Protein AF-A0A4Y8CI17-F1 (afdb_monomer_lite)

pLDDT: mean 93.84, std 5.21, range [68.38, 98.5]

Foldseek 3Di:
DFEEEEEEAQVLVPPPVNVVVSLVLCCVAAVHHRYYHYYHHDDPCVLVVVVVVQVVGQEYEYEYEPVCQLVVQVSLCVVAVFDWDQDPNHTHTPPWDDDVQWTWDDDPRHIYIYGHDDSVDDTDDGDDHDDAQKWKKKFFPDAPVVVCVLCVVLCVVLVWDKDWDDPDRGMIMIMIGHPDPDSHVVSVVVVCVSRPPRMDTGDDVLVVVLVVCVVVQEADEEAAAPCQCVVVVVNVVDPPSVSRYVYYHDQHDPVSVD

Structure (mmCIF, N/CA/C/O backbone):
data_AF-A0A4Y8CI17-F1
#
_entry.id   AF-A0A4Y8CI17-F1
#
loop_
_atom_site.group_PDB
_atom_site.id
_atom_site.type_symbol
_atom_site.label_atom_id
_atom_site.label_alt_id
_atom_site.label_comp_id
_atom_site.label_asym_id
_atom_site.label_entity_id
_atom_site.label_seq_id
_atom_site.pdbx_PDB_ins_code
_atom_site.Cartn_x
_atom_site.Cartn_y
_atom_site.Cartn_z
_atom_site.occupancy
_atom_site.B_iso_or_equiv
_atom_site.auth_seq_id
_atom_site.auth_comp_id
_atom_site.auth_asym_id
_atom_site.auth_atom_id
_atom_site.pdbx_PDB_model_num
ATOM 1 N N . MET A 1 1 ? 14.991 -3.055 5.723 1.00 82.62 1 MET A N 1
ATOM 2 C CA . MET A 1 1 ? 14.966 -3.130 4.254 1.00 82.62 1 MET A CA 1
ATOM 3 C C . MET A 1 1 ? 14.533 -1.776 3.720 1.00 82.62 1 MET A C 1
ATOM 5 O O . MET A 1 1 ? 13.529 -1.256 4.196 1.00 82.62 1 MET A O 1
ATOM 9 N N . LYS A 1 2 ? 15.316 -1.180 2.826 1.00 90.31 2 LYS A N 1
ATOM 10 C CA . LYS A 1 2 ? 15.061 0.116 2.197 1.00 90.31 2 LYS A CA 1
ATOM 11 C C . LYS A 1 2 ? 14.449 -0.121 0.827 1.00 90.31 2 LYS A C 1
ATOM 13 O O . LYS A 1 2 ? 15.039 -0.828 0.013 1.00 90.31 2 LYS A O 1
ATOM 18 N N . HIS A 1 3 ? 13.289 0.466 0.568 1.00 95.06 3 HIS A N 1
ATOM 19 C CA . HIS A 1 3 ? 12.655 0.369 -0.740 1.00 95.06 3 HIS A CA 1
ATOM 20 C C . HIS A 1 3 ? 12.204 1.737 -1.239 1.00 95.06 3 HIS A C 1
ATOM 22 O O . HIS A 1 3 ? 11.744 2.577 -0.470 1.00 95.06 3 HIS A O 1
ATOM 28 N N . LEU A 1 4 ? 12.351 1.957 -2.539 1.00 97.69 4 LEU A N 1
ATOM 29 C CA . LEU A 1 4 ? 12.137 3.254 -3.162 1.00 97.69 4 LEU A CA 1
ATOM 30 C C . LEU A 1 4 ? 10.930 3.213 -4.095 1.00 97.69 4 LEU A C 1
ATOM 32 O O . LEU A 1 4 ? 10.785 2.293 -4.906 1.00 97.69 4 LEU A O 1
ATOM 36 N N . LEU A 1 5 ? 10.086 4.236 -4.004 1.00 97.75 5 LEU A N 1
ATOM 37 C CA . LEU A 1 5 ? 9.123 4.597 -5.036 1.00 97.75 5 LEU A CA 1
ATOM 38 C C . LEU A 1 5 ? 9.736 5.729 -5.863 1.00 97.75 5 LEU A C 1
ATOM 40 O O . LEU A 1 5 ? 9.935 6.831 -5.357 1.00 97.75 5 LEU A O 1
ATOM 44 N N . TYR A 1 6 ? 10.045 5.467 -7.129 1.00 96.94 6 TYR A N 1
ATOM 45 C CA . TYR A 1 6 ? 10.672 6.446 -8.011 1.00 96.94 6 TYR A CA 1
ATOM 46 C C . TYR A 1 6 ? 9.735 6.812 -9.164 1.00 96.94 6 TYR A C 1
ATOM 48 O O . TYR A 1 6 ? 9.347 5.948 -9.941 1.00 96.94 6 TYR A O 1
ATOM 56 N N . LEU A 1 7 ? 9.361 8.085 -9.281 1.00 94.75 7 LEU A N 1
ATOM 57 C CA . LEU A 1 7 ? 8.576 8.615 -10.396 1.00 94.75 7 LEU A CA 1
ATOM 58 C C . LEU A 1 7 ? 9.481 9.342 -11.400 1.00 94.75 7 LEU A C 1
ATOM 60 O O . LEU A 1 7 ? 10.228 10.238 -11.004 1.00 94.75 7 LEU A O 1
ATOM 64 N N . ILE A 1 8 ? 9.369 9.007 -12.688 1.00 91.69 8 ILE A N 1
ATOM 65 C CA . ILE A 1 8 ? 10.040 9.714 -13.790 1.00 91.69 8 ILE A CA 1
ATOM 66 C C . ILE A 1 8 ? 9.012 10.192 -14.826 1.00 91.69 8 ILE A C 1
ATOM 68 O O . ILE A 1 8 ? 8.448 9.370 -15.555 1.00 91.69 8 ILE A O 1
ATOM 72 N N . GLY A 1 9 ? 8.826 11.513 -14.926 1.00 83.75 9 GLY A N 1
ATOM 73 C CA . GLY A 1 9 ? 8.022 12.180 -15.960 1.00 83.75 9 GLY A CA 1
ATOM 74 C C . GLY A 1 9 ? 7.175 13.350 -15.440 1.00 83.75 9 GLY A C 1
ATOM 75 O O . GLY A 1 9 ? 6.415 13.194 -14.484 1.00 83.75 9 GLY A O 1
ATOM 76 N N . ASP A 1 10 ? 7.256 14.503 -16.112 1.00 77.31 10 ASP A N 1
ATOM 77 C CA . ASP A 1 10 ? 6.561 15.754 -15.754 1.00 77.31 10 ASP A CA 1
ATOM 78 C C . ASP A 1 10 ? 5.044 15.574 -15.555 1.00 77.31 10 ASP A C 1
ATOM 80 O O . ASP A 1 10 ? 4.478 15.972 -14.534 1.00 77.31 10 ASP A O 1
ATOM 84 N N . GLU A 1 11 ? 4.383 14.905 -16.497 1.00 75.75 11 GLU A N 1
ATOM 85 C CA . GLU A 1 11 ? 2.930 14.679 -16.502 1.00 75.75 11 GLU A CA 1
ATOM 86 C C . GLU A 1 11 ? 2.417 13.885 -15.289 1.00 75.75 11 GLU A C 1
ATOM 88 O O . GLU A 1 11 ? 1.277 14.070 -14.853 1.00 75.75 11 GLU A O 1
ATOM 93 N N . LEU A 1 12 ? 3.273 13.047 -14.694 1.00 74.81 12 LEU A N 1
ATOM 94 C CA . LEU A 1 12 ? 2.948 12.261 -13.503 1.00 74.81 12 LEU A CA 1
ATOM 95 C C . LEU A 1 12 ? 2.901 13.125 -12.244 1.00 74.81 12 LEU A C 1
ATOM 97 O O . LEU A 1 12 ? 2.163 12.821 -11.308 1.00 74.81 12 LEU A O 1
ATOM 101 N N . THR A 1 13 ? 3.690 14.199 -12.218 1.00 73.94 13 THR A N 1
ATOM 102 C CA . THR A 1 13 ? 3.796 15.078 -11.049 1.00 73.94 13 THR A CA 1
ATOM 103 C C . THR A 1 13 ? 2.630 16.057 -10.963 1.00 73.94 13 THR A C 1
ATOM 105 O O . THR A 1 13 ? 2.194 16.376 -9.860 1.00 73.94 13 THR A O 1
ATOM 108 N N . ILE A 1 14 ? 2.084 16.463 -12.115 1.00 84.94 14 ILE A N 1
ATOM 109 C CA . ILE A 1 14 ? 0.977 17.423 -12.228 1.00 84.94 14 ILE A CA 1
ATOM 110 C C . ILE A 1 14 ? -0.373 16.765 -11.897 1.00 84.94 14 ILE A C 1
ATOM 112 O O . ILE A 1 14 ? -1.256 17.395 -11.312 1.00 84.94 14 ILE A O 1
ATOM 116 N N . ASN A 1 15 ? -0.563 15.490 -12.251 1.00 89.50 15 ASN A N 1
ATOM 117 C CA . ASN A 1 15 ? -1.818 14.784 -11.993 1.00 89.50 15 ASN A CA 1
ATOM 118 C C . ASN A 1 15 ? -1.863 14.194 -10.572 1.00 89.50 15 ASN A C 1
ATOM 120 O O . ASN A 1 15 ? -1.622 13.004 -10.359 1.00 89.50 15 ASN A O 1
ATOM 124 N N . GLU A 1 16 ? -2.247 15.020 -9.596 1.00 89.88 16 GLU A N 1
ATOM 125 C CA . GLU A 1 16 ? -2.346 14.636 -8.177 1.00 89.88 16 GLU A CA 1
ATOM 126 C C . GLU A 1 16 ? -3.206 13.387 -7.928 1.00 89.88 16 GLU A C 1
ATOM 128 O O . GLU A 1 16 ? -2.863 12.535 -7.106 1.00 89.88 16 GLU A O 1
ATOM 133 N N . LYS A 1 17 ? -4.322 13.233 -8.652 1.00 91.56 17 LYS A N 1
ATOM 134 C CA . LYS A 1 17 ? -5.212 12.071 -8.483 1.00 91.56 17 LYS A CA 1
ATOM 135 C C . LYS A 1 17 ? -4.524 10.779 -8.911 1.00 91.56 17 LYS A C 1
ATOM 137 O O . LYS A 1 17 ? -4.625 9.773 -8.210 1.00 91.56 17 LYS A O 1
ATOM 142 N N . PHE A 1 18 ? -3.819 10.812 -10.039 1.00 92.50 18 PHE A N 1
ATOM 143 C CA . PHE A 1 18 ? -3.085 9.657 -10.540 1.00 92.50 18 PHE A CA 1
ATOM 144 C C . PHE A 1 18 ? -1.866 9.338 -9.668 1.00 92.50 18 PHE A C 1
ATOM 146 O O . PHE A 1 18 ? -1.645 8.180 -9.323 1.00 92.50 18 PHE A O 1
ATOM 153 N N . LYS A 1 19 ? -1.148 10.360 -9.194 1.00 92.62 19 LYS A N 1
ATOM 154 C CA . LYS A 1 19 ? -0.058 10.202 -8.223 1.00 92.62 19 LYS A CA 1
ATOM 155 C C . LYS A 1 19 ? -0.529 9.519 -6.933 1.00 92.62 19 LYS A C 1
ATOM 157 O O . LYS A 1 19 ? 0.078 8.549 -6.488 1.00 92.62 19 LYS A O 1
ATOM 162 N N . ASN A 1 20 ? -1.672 9.938 -6.388 1.00 93.12 20 ASN A N 1
ATOM 163 C CA . ASN A 1 20 ? -2.278 9.287 -5.222 1.00 93.12 20 ASN A CA 1
ATOM 164 C C . ASN A 1 20 ? -2.717 7.841 -5.505 1.00 93.12 20 ASN A C 1
ATOM 166 O O . ASN A 1 20 ? -2.659 6.992 -4.615 1.00 93.12 20 ASN A O 1
ATOM 170 N N . TYR A 1 21 ? -3.136 7.534 -6.737 1.00 94.38 21 TYR A N 1
ATOM 171 C CA . TYR A 1 21 ? -3.423 6.158 -7.142 1.00 94.38 21 TYR A CA 1
ATOM 172 C C . TYR A 1 21 ? -2.152 5.290 -7.157 1.00 94.38 21 TYR A C 1
ATOM 174 O O . TYR A 1 21 ? -2.187 4.165 -6.652 1.00 94.38 21 TYR A O 1
ATOM 182 N N . ILE A 1 22 ? -1.022 5.821 -7.637 1.00 95.69 22 ILE A N 1
ATOM 183 C CA . ILE A 1 22 ? 0.284 5.145 -7.574 1.00 95.69 22 ILE A CA 1
ATOM 184 C C . ILE A 1 22 ? 0.679 4.872 -6.121 1.00 95.69 22 ILE A C 1
ATOM 186 O O . ILE A 1 22 ? 1.003 3.735 -5.783 1.00 95.69 22 ILE A O 1
ATOM 190 N N . TYR A 1 23 ? 0.598 5.882 -5.252 1.00 95.94 23 TYR A N 1
ATOM 191 C CA . TYR A 1 23 ? 0.965 5.748 -3.839 1.00 95.94 23 TYR A CA 1
ATOM 192 C C . TYR A 1 23 ? 0.134 4.688 -3.124 1.00 95.94 23 TYR A C 1
ATOM 194 O O . TYR A 1 23 ? 0.696 3.813 -2.469 1.00 95.94 23 TYR A O 1
ATOM 202 N N . ARG A 1 24 ? -1.190 4.698 -3.321 1.00 94.06 24 ARG A N 1
ATOM 203 C CA . ARG A 1 24 ? -2.072 3.680 -2.745 1.00 94.06 24 ARG A CA 1
ATOM 204 C C . ARG A 1 24 ? -1.721 2.276 -3.245 1.00 94.06 24 ARG A C 1
ATOM 206 O O . ARG A 1 24 ? -1.581 1.369 -2.435 1.00 94.06 24 ARG A O 1
ATOM 213 N N . THR A 1 25 ? -1.528 2.110 -4.554 1.00 95.31 25 THR A N 1
ATOM 214 C CA . THR A 1 25 ? -1.190 0.805 -5.156 1.00 95.31 25 THR A CA 1
ATOM 215 C C . THR A 1 25 ? 0.153 0.281 -4.637 1.00 95.31 25 THR A C 1
ATOM 217 O O . THR A 1 25 ? 0.300 -0.905 -4.342 1.00 95.31 25 THR A O 1
ATOM 220 N N . TYR A 1 26 ? 1.134 1.171 -4.474 1.00 96.44 26 TYR A N 1
ATOM 221 C CA . TYR A 1 26 ? 2.432 0.836 -3.900 1.00 96.44 26 TYR A CA 1
ATOM 222 C C . TYR A 1 26 ? 2.314 0.428 -2.425 1.00 96.44 26 TYR A C 1
ATOM 224 O O . TYR A 1 26 ? 2.831 -0.622 -2.041 1.00 96.44 26 TYR A O 1
ATOM 232 N N . GLU A 1 27 ? 1.607 1.205 -1.595 1.00 94.31 27 GLU A N 1
ATOM 233 C CA . GLU A 1 27 ? 1.396 0.874 -0.178 1.00 94.31 27 GLU A CA 1
ATOM 234 C C . GLU A 1 27 ? 0.599 -0.417 0.023 1.00 94.31 27 GLU A C 1
ATOM 236 O O . GLU A 1 27 ? 0.898 -1.177 0.942 1.00 94.31 27 GLU A O 1
ATOM 241 N N . GLU A 1 28 ? -0.395 -0.707 -0.816 1.00 92.12 28 GLU A N 1
ATOM 242 C CA . GLU A 1 28 ? -1.154 -1.960 -0.739 1.00 92.12 28 GLU A CA 1
ATOM 243 C C . GLU A 1 28 ? -0.228 -3.176 -0.889 1.00 92.12 28 GLU A C 1
ATOM 245 O O . GLU A 1 28 ? -0.332 -4.148 -0.120 1.00 92.12 28 GLU A O 1
ATOM 250 N N . LYS A 1 29 ? 0.728 -3.087 -1.824 1.00 93.50 29 LYS A N 1
ATOM 251 C CA . LYS A 1 29 ? 1.711 -4.138 -2.086 1.00 93.50 29 LYS A CA 1
ATOM 252 C C . LYS A 1 29 ? 2.811 -4.207 -1.027 1.00 93.50 29 LYS A C 1
ATOM 254 O O . LYS A 1 29 ? 3.097 -5.288 -0.514 1.00 93.50 29 LYS A O 1
ATOM 259 N N . PHE A 1 30 ? 3.426 -3.075 -0.700 1.00 93.75 30 PHE A N 1
ATOM 260 C CA . PHE A 1 30 ? 4.654 -3.013 0.100 1.00 93.75 30 PHE A CA 1
ATOM 261 C C . PHE A 1 30 ? 4.429 -2.605 1.565 1.00 93.75 30 PHE A C 1
ATOM 263 O O . PHE A 1 30 ? 5.370 -2.557 2.350 1.00 93.75 30 PHE A O 1
ATOM 270 N N . LYS A 1 31 ? 3.170 -2.378 1.961 1.00 92.88 31 LYS A N 1
ATOM 271 C CA . LYS A 1 31 ? 2.679 -2.029 3.313 1.00 92.88 31 LYS A CA 1
ATOM 272 C C . LYS A 1 31 ? 3.098 -0.659 3.842 1.00 92.88 31 LYS A C 1
ATOM 274 O O . LYS A 1 31 ? 2.446 -0.143 4.752 1.00 92.88 31 LYS A O 1
ATOM 279 N N . GLU A 1 32 ? 4.106 -0.038 3.249 1.00 92.38 32 GLU A N 1
ATOM 280 C CA . GLU A 1 32 ? 4.462 1.361 3.451 1.00 92.38 32 GLU A CA 1
ATOM 281 C C . GLU A 1 32 ? 5.101 1.953 2.195 1.00 92.38 32 GLU A C 1
ATOM 283 O O . GLU A 1 32 ? 5.455 1.228 1.266 1.00 92.38 32 GLU A O 1
ATOM 288 N N . ILE A 1 33 ? 5.276 3.271 2.189 1.00 94.25 33 ILE A N 1
ATOM 289 C CA . ILE A 1 33 ? 6.236 3.944 1.319 1.00 94.25 33 ILE A CA 1
ATOM 290 C C . ILE A 1 33 ? 7.416 4.347 2.200 1.00 94.25 33 ILE A C 1
ATOM 292 O O . ILE A 1 33 ? 7.262 5.170 3.100 1.00 94.25 33 ILE A O 1
ATOM 296 N N . ASN A 1 34 ? 8.579 3.735 1.973 1.00 92.88 34 ASN A N 1
ATOM 297 C CA . ASN A 1 34 ? 9.776 4.013 2.762 1.00 92.88 34 ASN A CA 1
ATOM 298 C C . ASN A 1 34 ? 10.465 5.302 2.298 1.00 92.88 34 ASN A C 1
ATOM 300 O O . ASN A 1 34 ? 10.799 6.138 3.134 1.00 92.88 34 ASN A O 1
ATOM 304 N N . GLU A 1 35 ? 10.615 5.489 0.987 1.00 96.19 35 GLU A N 1
ATOM 305 C CA . GLU A 1 35 ? 11.093 6.740 0.402 1.00 96.19 35 GLU A CA 1
ATOM 306 C C . GLU A 1 35 ? 10.451 6.994 -0.967 1.00 96.19 35 GLU A C 1
ATOM 308 O O . GLU A 1 35 ? 10.084 6.055 -1.682 1.00 96.19 35 GLU A O 1
ATOM 313 N N . ILE A 1 36 ? 10.319 8.274 -1.326 1.00 96.19 36 ILE A N 1
ATOM 314 C CA . ILE A 1 36 ? 9.835 8.729 -2.629 1.00 96.19 36 ILE A CA 1
ATOM 315 C C . ILE A 1 36 ? 10.915 9.579 -3.280 1.00 96.19 36 ILE A C 1
ATOM 317 O O . ILE A 1 36 ? 11.409 10.531 -2.678 1.00 96.19 36 ILE A O 1
ATOM 321 N N . ARG A 1 37 ? 11.197 9.299 -4.550 1.00 94.19 37 ARG A N 1
ATOM 322 C CA . ARG A 1 37 ? 11.972 10.185 -5.415 1.00 94.19 37 ARG A CA 1
ATOM 323 C C . ARG A 1 37 ? 11.152 10.547 -6.641 1.00 94.19 37 ARG A C 1
ATOM 325 O O . ARG A 1 37 ? 10.428 9.716 -7.181 1.00 94.19 37 ARG A O 1
ATOM 332 N N . ILE A 1 38 ? 11.263 11.794 -7.079 1.00 91.50 38 ILE A N 1
ATOM 333 C CA . ILE A 1 38 ? 10.559 12.308 -8.253 1.00 91.50 38 ILE A CA 1
ATOM 334 C C . ILE A 1 38 ? 11.580 13.003 -9.144 1.00 91.50 38 ILE A C 1
ATOM 336 O O . ILE A 1 38 ? 12.378 13.805 -8.661 1.00 91.50 38 ILE A O 1
ATOM 340 N N . GLN A 1 39 ? 11.553 12.688 -10.435 1.00 86.75 39 GLN A N 1
ATOM 341 C CA . GLN A 1 39 ? 12.353 13.359 -11.446 1.00 86.75 39 GLN A CA 1
ATOM 342 C C . GLN A 1 39 ? 11.482 13.734 -12.645 1.00 86.75 39 GLN A C 1
ATOM 344 O O . GLN A 1 39 ? 10.736 12.926 -13.193 1.00 86.75 39 GLN A O 1
ATOM 349 N N . ASN A 1 40 ? 11.613 14.986 -13.054 1.00 74.75 40 ASN A N 1
ATOM 350 C CA . ASN A 1 40 ? 10.808 15.612 -14.096 1.00 74.75 40 ASN A CA 1
ATOM 351 C C . ASN A 1 40 ? 11.140 15.080 -15.500 1.00 74.75 40 ASN A C 1
ATOM 353 O O . ASN A 1 40 ? 10.250 14.783 -16.296 1.00 74.75 40 ASN A O 1
ATOM 357 N N . LYS A 1 41 ? 12.433 14.883 -15.788 1.00 70.69 41 LYS A N 1
ATOM 358 C CA . LYS A 1 41 ? 12.935 14.400 -17.082 1.00 70.69 41 LYS A CA 1
ATOM 359 C C . LYS A 1 41 ? 14.111 13.456 -16.898 1.00 70.69 41 LYS A C 1
ATOM 361 O O . LYS A 1 41 ? 14.859 13.576 -15.934 1.00 70.69 41 LYS A O 1
ATOM 366 N N . THR A 1 42 ? 14.310 12.567 -17.863 1.00 68.38 42 THR A N 1
ATOM 367 C CA . THR A 1 42 ? 15.557 11.806 -17.984 1.00 68.38 42 THR A CA 1
ATOM 368 C C . THR A 1 42 ? 16.666 12.737 -18.476 1.00 68.38 42 THR A C 1
ATOM 370 O O . THR A 1 42 ? 16.548 13.289 -19.573 1.00 68.38 42 THR A O 1
ATOM 373 N N . ASP A 1 43 ? 17.724 12.922 -17.691 1.00 77.56 43 ASP A N 1
ATOM 374 C CA . ASP A 1 43 ? 18.947 13.611 -18.112 1.00 77.56 43 ASP A CA 1
ATOM 375 C C . ASP A 1 43 ? 20.063 12.604 -18.451 1.00 77.56 43 ASP A C 1
ATOM 377 O O . ASP A 1 43 ? 19.862 11.386 -18.419 1.00 77.56 43 ASP A O 1
ATOM 381 N N . LYS A 1 44 ? 21.240 13.118 -18.828 1.00 81.62 44 LYS A N 1
ATOM 382 C CA . LYS A 1 44 ? 22.413 12.292 -19.156 1.00 81.62 44 LYS A CA 1
ATOM 383 C C . LYS A 1 44 ? 22.971 11.538 -17.943 1.00 81.62 44 LYS A C 1
ATOM 385 O O . LYS A 1 44 ? 23.715 10.582 -18.141 1.00 81.62 44 LYS A O 1
ATOM 390 N N . ASP A 1 45 ? 22.586 11.933 -16.732 1.00 87.94 45 ASP A N 1
ATOM 391 C CA . ASP A 1 45 ? 23.114 11.403 -15.479 1.00 87.94 45 ASP A CA 1
ATOM 392 C C . ASP A 1 45 ? 22.251 10.265 -14.917 1.00 87.94 45 ASP A C 1
ATOM 394 O O . ASP A 1 45 ? 22.659 9.576 -13.980 1.00 87.94 45 ASP A O 1
ATOM 398 N N . LEU A 1 46 ? 21.083 10.002 -15.522 1.00 90.50 46 LEU A N 1
ATOM 399 C CA . LEU A 1 46 ? 20.181 8.924 -15.121 1.00 90.50 46 LEU A CA 1
ATOM 400 C C . LEU A 1 46 ? 20.861 7.546 -14.974 1.00 90.50 46 LEU A C 1
ATOM 402 O O . LEU A 1 46 ? 20.532 6.862 -14.004 1.00 90.50 46 LEU A O 1
ATOM 406 N N . PRO A 1 47 ? 21.794 7.107 -15.848 1.00 94.06 47 PRO A N 1
ATOM 407 C CA . PRO A 1 47 ? 22.512 5.847 -15.644 1.00 94.06 47 PRO A CA 1
ATOM 408 C C . PRO A 1 47 ? 23.275 5.797 -14.317 1.00 94.06 47 PRO A C 1
ATOM 410 O O . PRO A 1 47 ? 23.070 4.870 -13.537 1.00 94.06 47 PRO A O 1
ATOM 413 N N . PHE A 1 48 ? 24.074 6.827 -14.026 1.00 94.00 48 PHE A N 1
ATOM 414 C CA . PHE A 1 48 ? 24.842 6.931 -12.781 1.00 94.00 48 PHE A CA 1
ATOM 415 C C . PHE A 1 48 ? 23.927 7.033 -11.562 1.00 94.00 48 PHE A C 1
ATOM 417 O O . PHE A 1 48 ? 24.201 6.468 -10.503 1.00 94.00 48 PHE A O 1
ATOM 424 N N . LEU A 1 49 ? 22.806 7.742 -11.708 1.00 94.06 49 LEU A N 1
ATOM 425 C CA . LEU A 1 49 ? 21.818 7.847 -10.650 1.00 94.06 49 LEU A CA 1
ATOM 426 C C . LEU A 1 49 ? 21.176 6.489 -10.344 1.00 94.06 49 LEU A C 1
ATOM 428 O O . LEU A 1 49 ? 21.090 6.119 -9.176 1.00 94.06 49 LEU A O 1
ATOM 432 N N . LEU A 1 50 ? 20.736 5.745 -11.362 1.00 95.56 50 LEU A N 1
ATOM 433 C CA . LEU A 1 50 ? 20.145 4.419 -11.172 1.00 95.56 50 LEU A CA 1
ATOM 434 C C . LEU A 1 50 ? 21.147 3.442 -10.556 1.00 95.56 50 LEU A C 1
ATOM 436 O O . LEU A 1 50 ? 20.777 2.725 -9.632 1.00 95.56 50 LEU A O 1
ATOM 440 N N . GLU A 1 51 ? 22.403 3.462 -10.996 1.00 95.81 51 GLU A N 1
ATOM 441 C CA . GLU A 1 51 ? 23.479 2.666 -10.400 1.00 95.81 51 GLU A CA 1
ATOM 442 C C . GLU A 1 51 ? 23.664 2.986 -8.906 1.00 95.81 51 GLU A C 1
ATOM 444 O O . GLU A 1 51 ? 23.659 2.087 -8.064 1.00 95.81 51 GLU A O 1
ATOM 449 N N . ASN A 1 52 ? 23.738 4.270 -8.542 1.00 95.56 52 ASN A N 1
ATOM 450 C CA . ASN A 1 52 ? 23.845 4.678 -7.142 1.00 95.56 52 ASN A CA 1
ATOM 451 C C . ASN A 1 52 ? 22.620 4.245 -6.316 1.00 95.56 52 ASN A C 1
ATOM 453 O O . ASN A 1 52 ? 22.768 3.746 -5.203 1.00 95.56 52 ASN A O 1
ATOM 457 N N . LEU A 1 53 ? 21.405 4.384 -6.857 1.00 96.44 53 LEU A N 1
ATOM 458 C CA . LEU A 1 53 ? 20.186 3.943 -6.172 1.00 96.44 53 LEU A CA 1
ATOM 459 C C . LEU A 1 53 ? 20.161 2.418 -5.978 1.00 96.44 53 LEU A C 1
ATOM 461 O O . LEU A 1 53 ? 19.799 1.951 -4.899 1.00 96.44 53 LEU A O 1
ATOM 465 N N . LEU A 1 54 ? 20.590 1.637 -6.972 1.00 96.75 54 LEU A N 1
ATOM 466 C CA . LEU A 1 54 ? 20.692 0.175 -6.872 1.00 96.75 54 LEU A CA 1
ATOM 467 C C . LEU A 1 54 ? 21.692 -0.276 -5.793 1.00 96.75 54 LEU A C 1
ATOM 469 O O . LEU A 1 54 ? 21.536 -1.358 -5.239 1.00 96.75 54 LEU A O 1
ATOM 473 N N . ASN A 1 55 ? 22.674 0.558 -5.440 1.00 95.50 55 ASN A N 1
ATOM 474 C CA . ASN A 1 55 ? 23.581 0.303 -4.316 1.00 95.50 55 ASN A CA 1
ATOM 475 C C . ASN A 1 55 ? 22.999 0.712 -2.948 1.00 95.50 55 ASN A C 1
ATOM 477 O O . ASN A 1 55 ? 23.491 0.269 -1.911 1.00 95.50 55 ASN A O 1
ATOM 481 N N . GLN A 1 56 ? 21.976 1.570 -2.921 1.00 95.75 56 GLN A N 1
ATOM 482 C CA . GLN A 1 56 ? 21.412 2.145 -1.692 1.00 95.75 56 GLN A CA 1
ATOM 483 C C . GLN A 1 56 ? 20.121 1.467 -1.216 1.00 95.75 56 GLN A C 1
ATOM 485 O O . GLN A 1 56 ? 19.849 1.465 -0.009 1.00 95.75 56 GLN A O 1
ATOM 490 N N . TYR A 1 57 ? 19.320 0.931 -2.140 1.00 96.25 57 TYR A N 1
ATOM 491 C CA . TYR A 1 57 ? 18.003 0.355 -1.859 1.00 96.25 57 TYR A CA 1
ATOM 492 C C . TYR A 1 57 ? 17.967 -1.132 -2.198 1.00 96.25 57 TYR A C 1
ATOM 494 O O . TYR A 1 57 ? 18.446 -1.547 -3.248 1.00 96.25 57 TYR A O 1
ATOM 502 N N . ASP A 1 58 ? 17.301 -1.916 -1.351 1.00 94.50 58 ASP A N 1
ATOM 503 C CA . ASP A 1 58 ? 17.087 -3.351 -1.568 1.00 94.50 58 ASP A CA 1
ATOM 504 C C . ASP A 1 58 ? 16.074 -3.601 -2.704 1.00 94.50 58 ASP A C 1
ATOM 506 O O . ASP A 1 58 ? 16.118 -4.623 -3.389 1.00 94.50 58 ASP A O 1
ATOM 510 N N . PHE A 1 59 ? 15.126 -2.673 -2.891 1.00 97.12 59 PHE A N 1
ATOM 511 C CA . PHE A 1 59 ? 14.096 -2.764 -3.925 1.00 97.12 59 PHE A CA 1
ATOM 512 C C . PHE A 1 59 ? 13.664 -1.383 -4.428 1.00 97.12 59 PHE A C 1
ATOM 514 O O . PHE A 1 59 ? 13.340 -0.499 -3.640 1.00 97.12 59 PHE A O 1
ATOM 521 N N . ILE A 1 60 ? 13.571 -1.200 -5.740 1.00 98.25 60 ILE A N 1
ATOM 522 C CA . ILE A 1 60 ? 13.114 0.042 -6.371 1.00 98.25 60 ILE A CA 1
ATOM 523 C C . ILE A 1 60 ? 11.890 -0.275 -7.231 1.00 98.25 60 ILE A C 1
ATOM 525 O O . ILE A 1 60 ? 11.909 -1.210 -8.023 1.00 98.25 60 ILE A O 1
ATOM 529 N N . THR A 1 61 ? 10.814 0.502 -7.111 1.00 98.38 61 THR A N 1
ATOM 530 C CA . THR A 1 61 ? 9.749 0.528 -8.128 1.00 98.38 61 THR A CA 1
ATOM 531 C C . THR A 1 61 ? 9.803 1.859 -8.849 1.00 98.38 61 THR A C 1
ATOM 533 O O . THR A 1 61 ? 9.516 2.901 -8.260 1.00 98.38 61 THR A O 1
ATOM 536 N N . LEU A 1 62 ? 10.198 1.813 -10.115 1.00 97.69 62 LEU A N 1
ATOM 537 C CA . LEU A 1 62 ? 10.324 2.960 -10.992 1.00 97.69 62 LEU A CA 1
ATOM 538 C C . LEU A 1 62 ? 9.089 3.040 -11.884 1.00 97.69 62 LEU A C 1
ATOM 540 O O . LEU A 1 62 ? 8.893 2.224 -12.781 1.00 97.69 62 LEU A O 1
ATOM 544 N N . PHE A 1 63 ? 8.266 4.049 -11.652 1.00 96.75 63 PHE A N 1
ATOM 545 C CA . PHE A 1 63 ? 7.129 4.391 -12.489 1.00 96.75 63 PHE A CA 1
ATOM 546 C C . PHE A 1 63 ? 7.550 5.420 -13.528 1.00 96.75 63 PHE A C 1
ATOM 548 O O . PHE A 1 63 ? 8.127 6.455 -13.188 1.00 96.75 63 PHE A O 1
ATOM 555 N N . THR A 1 64 ? 7.254 5.154 -14.795 1.00 94.25 64 THR A N 1
ATOM 556 C CA . THR A 1 64 ? 7.678 6.038 -15.877 1.00 94.25 64 THR A CA 1
ATOM 557 C C . THR A 1 64 ? 6.680 6.094 -17.021 1.00 94.25 64 THR A C 1
ATOM 559 O O . THR A 1 64 ? 5.940 5.139 -17.269 1.00 94.25 64 THR A O 1
ATOM 562 N N . SER A 1 65 ? 6.650 7.228 -17.717 1.00 91.88 65 SER A N 1
ATOM 563 C CA . SER A 1 65 ? 5.811 7.410 -18.897 1.00 91.88 65 SER A CA 1
ATOM 564 C C . SER A 1 65 ? 6.299 6.573 -20.089 1.00 91.88 65 SER A C 1
ATOM 566 O O . SER A 1 65 ? 7.459 6.137 -20.126 1.00 91.88 65 SER A O 1
ATOM 568 N N . PRO A 1 66 ? 5.457 6.366 -21.121 1.00 90.75 66 PRO A N 1
ATOM 569 C CA . PRO A 1 66 ? 5.860 5.653 -22.331 1.00 90.75 66 PRO A CA 1
ATOM 570 C C . PRO A 1 66 ? 7.087 6.269 -23.017 1.00 90.75 66 PRO A C 1
ATOM 572 O O . PRO A 1 66 ? 7.881 5.537 -23.604 1.00 90.75 66 PRO A O 1
ATOM 575 N N . LEU A 1 67 ? 7.271 7.589 -22.891 1.00 89.38 67 LEU A N 1
ATOM 576 C CA . LEU A 1 67 ? 8.393 8.334 -23.466 1.00 89.38 67 LEU A CA 1
ATOM 577 C C . LEU A 1 67 ? 9.757 7.859 -22.943 1.00 89.38 67 LEU A C 1
ATOM 579 O O . LEU A 1 67 ? 10.731 7.822 -23.691 1.00 89.38 67 LEU A O 1
ATOM 583 N N . HIS A 1 68 ? 9.837 7.504 -21.661 1.00 90.44 68 HIS A N 1
ATOM 584 C CA . HIS A 1 68 ? 11.101 7.200 -20.987 1.00 90.44 68 HIS A CA 1
ATOM 585 C C . HIS A 1 68 ? 11.328 5.697 -20.776 1.00 90.44 68 HIS A C 1
ATOM 587 O O . HIS A 1 68 ? 12.460 5.279 -20.527 1.00 90.44 68 HIS A O 1
ATOM 593 N N . TYR A 1 69 ? 10.288 4.872 -20.925 1.00 93.12 69 TYR A N 1
ATOM 594 C CA . TYR A 1 69 ? 10.341 3.439 -20.629 1.00 93.12 69 TYR A CA 1
ATOM 595 C C . TYR A 1 69 ? 11.439 2.685 -21.394 1.00 93.12 69 TYR A C 1
ATOM 597 O O . TYR A 1 69 ? 12.216 1.949 -20.788 1.00 93.12 69 TYR A O 1
ATOM 605 N N . ALA A 1 70 ? 11.552 2.901 -22.709 1.00 92.94 70 ALA A N 1
ATOM 606 C CA . ALA A 1 70 ? 12.565 2.235 -23.535 1.00 92.94 70 ALA A CA 1
ATOM 607 C C . ALA A 1 70 ? 13.996 2.664 -23.164 1.00 92.94 70 ALA A C 1
ATOM 609 O O . ALA A 1 70 ? 14.913 1.842 -23.147 1.00 92.94 70 ALA A O 1
ATOM 610 N N . THR A 1 71 ? 14.186 3.941 -22.820 1.00 93.38 71 THR A N 1
ATOM 611 C CA . THR A 1 71 ? 15.478 4.468 -22.360 1.00 93.38 71 THR A CA 1
ATOM 612 C C . THR A 1 71 ? 15.881 3.834 -21.033 1.00 93.38 71 THR A C 1
ATOM 614 O O . THR A 1 71 ? 17.009 3.365 -20.908 1.00 93.38 71 THR A O 1
ATOM 617 N N . VAL A 1 72 ? 14.959 3.750 -20.067 1.00 95.62 72 VAL A N 1
ATOM 618 C CA . VAL A 1 72 ? 15.207 3.086 -18.777 1.00 95.62 72 VAL A CA 1
ATOM 619 C C . VAL A 1 72 ? 15.529 1.603 -18.979 1.00 95.62 72 VAL A C 1
ATOM 621 O O . VAL A 1 72 ? 16.496 1.114 -18.402 1.00 95.62 72 VAL A O 1
ATOM 624 N N . ALA A 1 73 ? 14.785 0.899 -19.839 1.00 96.88 73 ALA A N 1
ATOM 625 C CA . ALA A 1 73 ? 15.065 -0.498 -20.173 1.00 96.88 73 ALA A CA 1
ATOM 626 C C . ALA A 1 73 ? 16.483 -0.682 -20.734 1.00 96.88 73 ALA A C 1
ATOM 628 O O . ALA A 1 73 ? 17.210 -1.565 -20.284 1.00 96.88 73 ALA A O 1
ATOM 629 N N . LYS A 1 74 ? 16.906 0.188 -21.661 1.00 96.44 74 LYS A N 1
ATOM 630 C CA . LYS A 1 74 ? 18.260 0.163 -22.226 1.00 96.44 74 LYS A CA 1
ATOM 631 C C . LYS A 1 74 ? 19.336 0.401 -21.169 1.00 96.44 74 LYS A C 1
ATOM 633 O O . LYS A 1 74 ? 20.313 -0.337 -21.142 1.00 96.44 74 LYS A O 1
ATOM 638 N N . ILE A 1 75 ? 19.150 1.396 -20.300 1.00 96.62 75 ILE A N 1
ATOM 639 C CA . ILE A 1 75 ? 20.098 1.695 -19.217 1.00 96.62 75 ILE A CA 1
ATOM 640 C C . ILE A 1 75 ? 20.254 0.482 -18.299 1.00 96.62 75 ILE A C 1
ATOM 642 O O . ILE A 1 75 ? 21.374 0.067 -18.025 1.00 96.62 75 ILE A O 1
ATOM 646 N N . LEU A 1 76 ? 19.145 -0.119 -17.863 1.00 97.62 76 LEU A N 1
ATOM 647 C CA . LEU A 1 76 ? 19.183 -1.272 -16.964 1.00 97.62 76 LEU A CA 1
ATOM 648 C C . LEU A 1 76 ? 19.768 -2.524 -17.621 1.00 97.62 76 LEU A C 1
ATOM 650 O O . LEU A 1 76 ? 20.437 -3.289 -16.935 1.00 97.62 76 LEU A O 1
ATOM 654 N N . ALA A 1 77 ? 19.553 -2.725 -18.925 1.00 97.56 77 ALA A N 1
ATOM 655 C CA . ALA A 1 77 ? 20.214 -3.794 -19.667 1.00 97.56 77 ALA A CA 1
ATOM 656 C C . ALA A 1 77 ? 21.737 -3.592 -19.683 1.00 97.56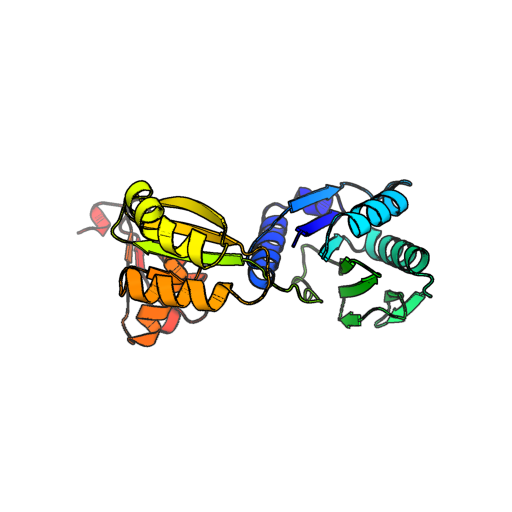 77 ALA A C 1
ATOM 658 O O . ALA A 1 77 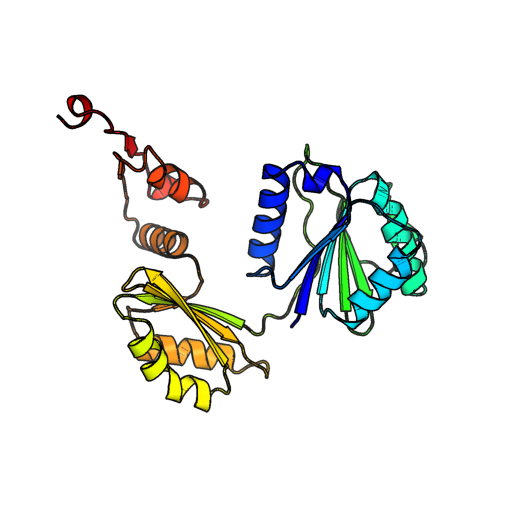? 22.482 -4.513 -19.367 1.00 97.56 77 ALA A O 1
ATOM 659 N N . THR A 1 78 ? 22.202 -2.366 -19.958 1.00 96.69 78 THR A N 1
ATOM 660 C CA . THR A 1 78 ? 23.635 -2.030 -19.926 1.00 96.69 78 THR A CA 1
ATOM 661 C C . THR A 1 78 ? 24.242 -2.197 -18.533 1.00 96.69 78 THR A C 1
ATOM 663 O O . THR A 1 78 ? 25.308 -2.784 -18.417 1.00 96.69 78 THR A O 1
ATOM 666 N N . LEU A 1 79 ? 23.567 -1.739 -17.474 1.00 96.12 79 LEU A N 1
ATOM 667 C CA . LEU A 1 79 ? 24.057 -1.877 -16.095 1.00 96.12 79 LEU A CA 1
ATOM 668 C C . LEU A 1 79 ? 24.125 -3.335 -15.608 1.00 96.12 79 LEU A C 1
ATOM 670 O O . LEU A 1 79 ? 24.772 -3.600 -14.600 1.00 96.12 79 LEU A O 1
ATOM 674 N N . ASN A 1 80 ? 23.434 -4.265 -16.273 1.00 95.31 80 ASN A N 1
ATOM 675 C CA . ASN A 1 80 ? 23.346 -5.671 -15.870 1.00 95.31 80 ASN A CA 1
ATOM 676 C C . ASN A 1 80 ? 24.028 -6.635 -16.859 1.00 95.31 80 ASN A C 1
ATOM 678 O O . ASN A 1 80 ? 23.749 -7.840 -16.825 1.00 95.31 80 ASN A O 1
ATOM 682 N N . ASP A 1 81 ? 24.848 -6.104 -17.777 1.00 95.50 81 ASP A N 1
ATOM 683 C CA . ASP A 1 81 ? 25.458 -6.847 -18.889 1.00 95.50 81 ASP A CA 1
ATOM 684 C C . ASP A 1 81 ? 24.440 -7.782 -19.570 1.00 95.50 81 ASP A C 1
ATOM 686 O O . ASP A 1 81 ? 24.607 -9.007 -19.670 1.00 95.50 81 ASP A O 1
ATOM 690 N N . ASP A 1 82 ? 23.300 -7.199 -19.938 1.00 96.94 82 ASP A N 1
ATOM 691 C CA . ASP A 1 82 ? 22.145 -7.889 -20.497 1.00 96.94 82 ASP A CA 1
ATOM 692 C C . ASP A 1 82 ? 21.783 -7.352 -21.886 1.00 96.94 82 ASP A C 1
ATOM 694 O O . ASP A 1 82 ? 22.074 -6.207 -22.245 1.00 96.94 82 ASP A O 1
ATOM 698 N N . ASN A 1 83 ? 21.119 -8.191 -22.676 1.00 96.31 83 ASN A N 1
ATOM 699 C CA . ASN A 1 83 ? 20.624 -7.827 -23.998 1.00 96.31 83 ASN A CA 1
ATOM 700 C C . ASN A 1 83 ? 19.180 -7.328 -23.917 1.00 96.31 83 ASN A C 1
ATOM 702 O O . ASN A 1 83 ? 18.432 -7.677 -23.006 1.00 96.31 83 ASN A O 1
ATOM 706 N N . LEU A 1 84 ? 18.765 -6.527 -24.900 1.00 97.19 84 LEU A N 1
ATOM 707 C CA . LEU A 1 84 ? 17.360 -6.161 -25.070 1.00 97.19 84 LEU A CA 1
ATOM 708 C C . LEU A 1 84 ? 16.676 -7.135 -26.026 1.00 97.19 84 LEU A C 1
ATOM 710 O O . LEU A 1 84 ? 17.170 -7.375 -27.127 1.00 97.19 84 LEU A O 1
ATOM 714 N N . ILE A 1 85 ? 15.497 -7.610 -25.638 1.00 96.62 85 ILE A N 1
ATOM 715 C CA . ILE A 1 85 ? 14.619 -8.414 -26.487 1.00 96.62 85 ILE A CA 1
ATOM 716 C C . ILE A 1 85 ? 13.229 -7.789 -26.571 1.00 96.62 85 ILE A C 1
ATOM 718 O O . ILE A 1 85 ? 12.804 -7.032 -25.696 1.00 96.62 85 ILE A O 1
ATOM 722 N N . LEU A 1 86 ? 12.512 -8.093 -27.650 1.00 94.19 86 LEU A N 1
ATOM 723 C CA . LEU A 1 86 ? 11.151 -7.615 -27.863 1.00 94.19 86 LEU A CA 1
ATOM 724 C C . LEU A 1 86 ? 10.155 -8.572 -27.186 1.00 94.19 86 LEU A C 1
ATOM 726 O O . LEU A 1 86 ? 9.984 -9.699 -27.645 1.00 94.19 86 LEU A O 1
ATOM 730 N N . LYS A 1 87 ? 9.477 -8.120 -26.124 1.00 91.62 87 LYS A N 1
ATOM 731 C CA . LYS A 1 87 ? 8.348 -8.822 -25.481 1.00 91.62 87 LYS A CA 1
ATOM 732 C C . LYS A 1 87 ? 7.094 -7.954 -25.605 1.00 91.62 87 LYS A C 1
ATOM 734 O O . LYS A 1 87 ? 7.127 -6.776 -25.255 1.00 91.62 87 LYS A O 1
ATOM 739 N N . ASP A 1 88 ? 6.009 -8.497 -26.157 1.00 86.81 88 ASP A N 1
ATOM 740 C CA . ASP A 1 88 ? 4.737 -7.784 -26.393 1.00 86.81 88 ASP A CA 1
ATOM 741 C C . ASP A 1 88 ? 4.904 -6.397 -27.048 1.00 86.81 88 ASP A C 1
ATOM 743 O O . ASP A 1 88 ? 4.336 -5.391 -26.617 1.00 86.81 88 ASP A O 1
ATOM 747 N N . GLY A 1 89 ? 5.753 -6.319 -28.079 1.00 85.00 89 GLY A N 1
ATOM 748 C CA . GLY A 1 89 ? 6.016 -5.074 -28.806 1.00 85.00 89 GLY A CA 1
ATOM 749 C C . GLY A 1 89 ? 6.816 -4.027 -28.022 1.00 85.00 89 GLY A C 1
ATOM 750 O O . GLY A 1 89 ? 6.919 -2.888 -28.470 1.00 85.00 89 GLY A O 1
ATOM 751 N N . THR A 1 90 ? 7.397 -4.384 -26.871 1.00 88.00 90 THR A N 1
ATOM 752 C CA . THR A 1 90 ? 8.243 -3.493 -26.069 1.00 88.00 90 THR A CA 1
ATOM 753 C C . THR A 1 90 ? 9.635 -4.089 -25.849 1.00 88.00 90 THR A C 1
ATOM 755 O O . THR A 1 90 ? 9.772 -5.279 -25.579 1.00 88.00 90 THR A O 1
ATOM 758 N N . LEU A 1 91 ? 10.681 -3.265 -25.974 1.00 92.50 91 LEU A N 1
ATOM 759 C CA . LEU A 1 91 ? 12.055 -3.680 -25.681 1.00 92.50 91 LEU A CA 1
ATOM 760 C C . LEU A 1 91 ? 12.278 -3.729 -24.170 1.00 92.50 91 LEU A C 1
ATOM 762 O O . LEU A 1 91 ? 12.081 -2.724 -23.484 1.00 92.50 91 LEU A O 1
ATOM 766 N N . VAL A 1 92 ? 12.705 -4.885 -23.672 1.00 96.25 92 VAL A N 1
ATOM 767 C CA . VAL A 1 92 ? 12.993 -5.131 -22.254 1.00 96.25 92 VAL A CA 1
ATOM 768 C C . VAL A 1 92 ? 14.266 -5.968 -22.100 1.00 96.25 92 VAL A C 1
ATOM 770 O O . VAL A 1 92 ? 14.635 -6.664 -23.049 1.00 96.25 92 VAL A O 1
ATOM 773 N N . PRO A 1 93 ? 14.947 -5.921 -20.942 1.00 97.62 93 PRO A N 1
ATOM 774 C CA . PRO A 1 93 ? 16.104 -6.780 -20.689 1.00 97.62 93 PRO A CA 1
ATOM 775 C C . PRO A 1 93 ? 15.727 -8.270 -20.752 1.00 97.62 93 PRO A C 1
ATOM 777 O O . PRO A 1 93 ? 14.655 -8.663 -20.282 1.00 97.62 93 PRO A O 1
ATOM 780 N N . ASP A 1 94 ? 16.582 -9.096 -21.352 1.00 97.44 94 ASP A N 1
ATOM 781 C CA . ASP A 1 94 ? 16.325 -10.518 -21.613 1.00 97.44 94 ASP A CA 1
ATOM 782 C C . ASP A 1 94 ? 16.081 -11.309 -20.324 1.00 97.44 94 ASP A C 1
ATOM 784 O O . ASP A 1 94 ? 15.043 -11.967 -20.170 1.00 97.44 94 ASP A O 1
ATOM 788 N N . LYS A 1 95 ? 16.966 -11.120 -19.339 1.00 96.44 95 LYS A N 1
ATOM 789 C CA . LYS A 1 95 ? 16.919 -11.793 -18.033 1.00 96.44 95 LYS A CA 1
ATOM 790 C C . LYS A 1 95 ? 15.791 -11.280 -17.129 1.00 96.44 95 LYS A C 1
ATOM 792 O O . LYS A 1 95 ? 15.610 -11.810 -16.032 1.00 96.44 95 LYS A O 1
ATOM 797 N N . ALA A 1 96 ? 15.058 -10.238 -17.530 1.00 96.75 96 ALA A N 1
ATOM 798 C CA . ALA A 1 96 ? 13.995 -9.662 -16.714 1.00 96.75 96 ALA A CA 1
ATOM 799 C C . ALA A 1 96 ? 12.720 -10.518 -16.734 1.00 96.75 96 ALA A C 1
ATOM 801 O O . ALA A 1 96 ? 12.237 -10.950 -17.792 1.00 96.75 96 ALA A O 1
ATOM 802 N N . GLU A 1 97 ? 12.112 -10.676 -15.556 1.00 96.25 97 GLU A N 1
ATOM 803 C CA . GLU A 1 97 ? 10.727 -11.135 -15.456 1.00 96.25 97 GLU A CA 1
ATOM 804 C C . GLU A 1 97 ? 9.822 -10.029 -16.008 1.00 96.25 97 GLU A C 1
ATOM 806 O O . GLU A 1 97 ? 9.990 -8.853 -15.676 1.00 96.25 97 GLU A O 1
ATOM 811 N N . PHE A 1 98 ? 8.868 -10.396 -16.860 1.00 95.94 98 PHE A N 1
ATOM 812 C CA . PHE A 1 98 ? 8.039 -9.449 -17.598 1.00 95.94 98 PHE A CA 1
ATOM 813 C C . PHE A 1 98 ? 6.555 -9.775 -17.437 1.00 95.94 98 PHE A C 1
ATOM 815 O O . PHE A 1 98 ? 6.146 -10.933 -17.496 1.00 95.94 98 PHE A O 1
ATOM 822 N N . SER A 1 99 ? 5.758 -8.724 -17.290 1.00 94.94 99 SER A N 1
ATOM 823 C CA . SER A 1 99 ? 4.308 -8.701 -17.451 1.00 94.94 99 SER A CA 1
ATOM 824 C C . SER A 1 99 ? 3.949 -7.494 -18.319 1.00 94.94 99 SER A C 1
ATOM 826 O O . SER A 1 99 ? 4.764 -6.593 -18.527 1.00 94.94 99 SER A O 1
ATOM 828 N N . LYS A 1 100 ? 2.723 -7.437 -18.837 1.00 93.38 100 LYS A N 1
ATOM 829 C CA . LYS A 1 100 ? 2.275 -6.343 -19.706 1.00 93.38 100 LYS A CA 1
ATOM 830 C C . LYS A 1 100 ? 2.595 -4.983 -19.068 1.00 93.38 100 LYS A C 1
ATOM 832 O O . LYS A 1 100 ? 2.046 -4.646 -18.024 1.00 93.38 100 LYS A O 1
ATOM 837 N N . ASN A 1 101 ? 3.453 -4.194 -19.724 1.00 95.19 101 ASN A N 1
ATOM 838 C CA . ASN A 1 101 ? 3.896 -2.860 -19.286 1.00 95.19 101 ASN A CA 1
ATOM 839 C C . ASN A 1 101 ? 4.713 -2.815 -17.973 1.00 95.19 101 ASN A C 1
ATOM 841 O O . ASN A 1 101 ? 4.890 -1.736 -17.408 1.00 95.19 101 ASN A O 1
ATOM 845 N N . SER A 1 102 ? 5.247 -3.937 -17.489 1.00 97.44 102 SER A N 1
ATOM 846 C CA . SER A 1 102 ? 6.013 -4.010 -16.239 1.00 97.44 102 SER A CA 1
ATOM 847 C C . SER A 1 102 ? 7.124 -5.055 -16.348 1.00 97.44 102 SER A C 1
ATOM 849 O O . SER A 1 102 ? 6.877 -6.174 -16.781 1.00 97.44 102 SER A O 1
ATOM 851 N N . PHE A 1 103 ? 8.352 -4.729 -15.951 1.00 97.75 103 PHE A N 1
ATOM 852 C CA . PHE A 1 103 ? 9.424 -5.728 -15.849 1.00 97.75 103 PHE A CA 1
ATOM 853 C C . PHE A 1 103 ? 10.216 -5.560 -14.563 1.00 97.75 103 PHE A C 1
ATOM 855 O O . PHE A 1 103 ? 10.241 -4.469 -13.994 1.00 97.75 103 PHE A O 1
ATOM 862 N N . V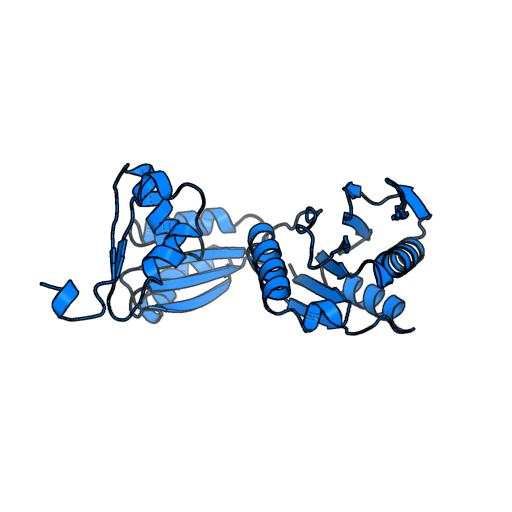AL A 1 104 ? 10.867 -6.619 -14.089 1.00 98.12 104 VAL A N 1
ATOM 863 C CA . VAL A 1 104 ? 11.792 -6.546 -12.955 1.00 98.12 104 VAL A CA 1
ATOM 864 C C . VAL A 1 104 ? 13.156 -7.114 -13.321 1.00 98.12 104 VAL A C 1
ATOM 866 O O . VAL A 1 104 ? 13.272 -8.236 -13.810 1.00 98.12 104 VAL A O 1
ATOM 869 N N . CYS A 1 105 ? 14.191 -6.317 -13.062 1.00 97.94 105 CYS A N 1
ATOM 870 C CA . CYS A 1 105 ? 15.584 -6.724 -13.183 1.00 97.94 105 CYS A CA 1
ATOM 871 C C . CYS A 1 105 ? 16.137 -7.079 -11.804 1.00 97.94 105 CYS A C 1
ATOM 873 O O . CYS A 1 105 ? 15.911 -6.354 -10.829 1.00 97.94 105 CYS A O 1
ATOM 875 N N . ASN A 1 106 ? 16.885 -8.178 -11.739 1.00 96.75 106 ASN A N 1
ATOM 876 C CA . ASN A 1 106 ? 17.615 -8.588 -10.547 1.00 96.75 106 ASN A CA 1
ATOM 877 C C . ASN A 1 106 ? 19.084 -8.164 -10.689 1.00 96.75 106 ASN A C 1
ATOM 879 O O . ASN A 1 106 ? 19.720 -8.506 -11.683 1.00 96.75 106 ASN A O 1
ATOM 883 N N . PHE A 1 107 ? 19.596 -7.458 -9.684 1.00 95.44 107 PHE A N 1
ATOM 884 C CA . PHE A 1 107 ? 21.005 -7.106 -9.500 1.00 95.44 107 PHE A CA 1
ATOM 885 C C . PHE A 1 107 ? 21.539 -7.822 -8.251 1.00 95.44 107 PHE A C 1
ATOM 887 O O . PHE A 1 107 ? 20.760 -8.328 -7.441 1.00 95.44 107 PHE A O 1
ATOM 894 N N . SER A 1 108 ? 22.860 -7.846 -8.056 1.00 90.81 108 SER A N 1
ATOM 895 C CA . SER A 1 108 ? 23.502 -8.602 -6.966 1.00 90.81 108 SER A CA 1
ATOM 896 C C . SER A 1 108 ? 22.939 -8.290 -5.572 1.00 90.81 108 SER A C 1
ATOM 898 O O . SER A 1 108 ? 22.743 -9.206 -4.779 1.00 90.81 108 SER A O 1
ATOM 900 N N . ASN A 1 109 ? 22.640 -7.015 -5.291 1.00 89.75 109 ASN A N 1
ATOM 901 C CA . ASN A 1 109 ? 22.174 -6.547 -3.976 1.00 89.75 109 ASN A CA 1
ATOM 902 C C . ASN A 1 109 ? 20.814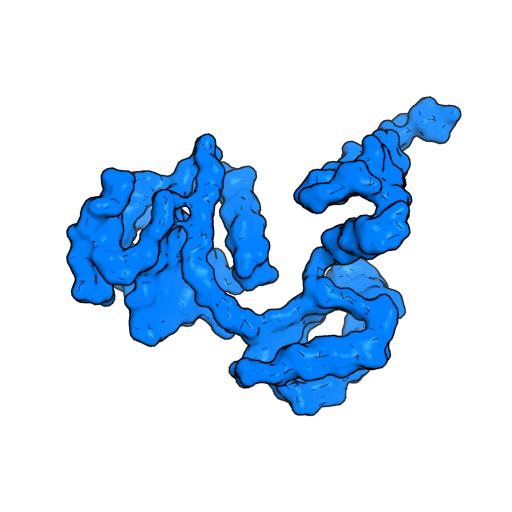 -5.833 -4.020 1.00 89.75 109 ASN A C 1
ATOM 904 O O . ASN A 1 109 ? 20.362 -5.314 -3.004 1.00 89.75 109 ASN A O 1
ATOM 908 N N . SER A 1 110 ? 20.169 -5.764 -5.187 1.00 96.50 110 SER A N 1
ATOM 909 C CA . SER A 1 110 ? 18.953 -4.972 -5.370 1.00 96.50 110 SER A CA 1
ATOM 910 C C . SER A 1 110 ? 18.077 -5.528 -6.481 1.00 96.50 110 SER A C 1
ATOM 912 O O . SER A 1 110 ? 18.512 -6.306 -7.330 1.00 96.50 110 SER A O 1
ATOM 914 N N . LYS A 1 111 ? 16.816 -5.115 -6.491 1.00 97.31 111 LYS A N 1
ATOM 915 C CA . LYS A 1 111 ? 15.885 -5.381 -7.584 1.00 97.31 111 LYS A CA 1
ATOM 916 C C . LYS A 1 111 ? 15.208 -4.090 -7.988 1.00 97.31 111 LYS A C 1
ATOM 918 O O . LYS A 1 111 ? 14.860 -3.277 -7.135 1.00 97.31 111 LYS A O 1
ATOM 923 N N . ILE A 1 112 ? 14.956 -3.929 -9.279 1.00 98.38 112 ILE A N 1
ATOM 924 C CA . ILE A 1 112 ? 14.213 -2.781 -9.794 1.00 98.38 112 ILE A CA 1
ATOM 925 C C . ILE A 1 112 ? 13.064 -3.249 -10.670 1.00 98.38 112 ILE A C 1
ATOM 927 O O . ILE A 1 112 ? 13.272 -3.881 -11.702 1.00 98.38 112 ILE A O 1
ATOM 931 N N . ASN A 1 113 ? 11.841 -2.942 -10.245 1.00 98.50 113 ASN A N 1
ATOM 932 C CA . ASN A 1 113 ? 10.647 -3.092 -11.060 1.00 98.50 113 ASN A CA 1
ATOM 933 C C . ASN A 1 113 ? 10.378 -1.782 -11.806 1.00 98.50 113 ASN A C 1
ATOM 935 O O . ASN A 1 113 ? 10.170 -0.749 -11.178 1.00 98.50 113 ASN A O 1
ATOM 939 N N . VAL A 1 114 ? 10.370 -1.825 -13.134 1.00 98.12 114 VAL A N 1
ATOM 940 C CA . VAL A 1 114 ? 10.041 -0.689 -13.994 1.00 98.12 114 VAL A CA 1
ATOM 941 C C . VAL A 1 114 ? 8.631 -0.857 -14.536 1.00 98.12 114 VAL A C 1
ATOM 943 O O . VAL A 1 114 ? 8.324 -1.850 -15.197 1.00 98.12 114 VAL A O 1
ATOM 946 N N . VAL A 1 115 ? 7.785 0.138 -14.291 1.00 97.50 115 VAL A N 1
ATOM 947 C CA . VAL A 1 115 ? 6.358 0.128 -14.612 1.00 97.50 115 VAL A CA 1
ATOM 948 C C . VAL A 1 115 ? 6.060 1.267 -15.584 1.00 97.50 115 VAL A C 1
ATOM 950 O O . VAL A 1 115 ? 6.202 2.443 -15.241 1.00 97.50 115 VAL A O 1
ATOM 953 N N . LYS A 1 116 ? 5.641 0.919 -16.804 1.00 95.69 116 LYS A N 1
ATOM 954 C CA . LYS A 1 116 ? 5.172 1.878 -17.809 1.00 95.69 116 LYS A CA 1
ATOM 955 C C . LYS A 1 116 ? 3.741 2.274 -17.478 1.00 95.69 116 LYS A C 1
ATOM 957 O O . LYS A 1 116 ? 2.858 1.420 -17.469 1.00 95.69 116 LYS A O 1
ATOM 962 N N . ILE A 1 117 ? 3.504 3.554 -17.237 1.00 94.38 117 ILE A N 1
ATOM 963 C CA . ILE A 1 117 ? 2.201 4.054 -16.794 1.00 94.38 117 ILE A CA 1
ATOM 964 C C . ILE A 1 117 ? 1.663 5.146 -17.710 1.00 94.38 117 ILE A C 1
ATOM 966 O O . ILE A 1 117 ? 2.422 5.935 -18.263 1.00 94.38 117 ILE A O 1
ATOM 970 N N . ASN A 1 118 ? 0.340 5.196 -17.836 1.00 91.44 118 ASN A N 1
ATOM 971 C CA . ASN A 1 118 ? -0.394 6.208 -18.584 1.00 91.44 118 ASN A CA 1
ATOM 972 C C . ASN A 1 118 ? -1.587 6.674 -17.725 1.00 91.44 118 ASN A C 1
ATOM 974 O O . ASN A 1 118 ? -2.349 5.814 -17.281 1.00 91.44 118 ASN A O 1
ATOM 978 N N . PRO A 1 119 ? -1.776 7.984 -17.463 1.00 89.75 119 PRO A N 1
ATOM 979 C CA . PRO A 1 119 ? -2.875 8.480 -16.627 1.00 89.75 119 PRO A CA 1
ATOM 980 C C . PRO A 1 119 ? -4.289 8.083 -17.078 1.00 89.75 119 PRO A C 1
ATOM 982 O O . PRO A 1 119 ? -5.214 8.134 -16.268 1.00 89.75 119 PRO A O 1
ATOM 985 N N . SER A 1 120 ? -4.474 7.709 -18.348 1.00 89.50 120 SER A N 1
ATOM 986 C CA . SER A 1 120 ? -5.754 7.230 -18.889 1.00 89.50 120 SER A CA 1
ATOM 987 C C . SER A 1 120 ? -5.964 5.715 -18.762 1.00 89.50 120 SER A C 1
ATOM 989 O O . SER A 1 120 ? -7.011 5.211 -19.167 1.00 89.50 120 SER A O 1
ATOM 991 N N . GLU A 1 121 ? -5.001 4.979 -18.207 1.00 91.81 121 GLU A N 1
ATOM 992 C CA . GLU A 1 121 ? -5.023 3.520 -18.105 1.00 91.81 121 GLU A CA 1
ATOM 993 C C . GLU A 1 121 ? -4.928 3.052 -16.646 1.00 91.81 121 GLU A C 1
ATOM 995 O O . GLU A 1 121 ? -4.488 3.770 -15.744 1.00 91.81 121 GLU A O 1
ATOM 1000 N N . LYS A 1 122 ? -5.343 1.804 -16.399 1.00 94.00 122 LYS A N 1
ATOM 1001 C CA . LYS A 1 122 ? -5.133 1.154 -15.101 1.00 94.00 122 LYS A CA 1
ATOM 1002 C C . LYS A 1 122 ? -3.635 0.912 -14.888 1.00 94.00 122 LYS A C 1
ATOM 1004 O O . LYS A 1 122 ? -2.924 0.582 -15.836 1.00 94.00 122 LYS A O 1
ATOM 1009 N N . LEU A 1 123 ? -3.170 1.024 -13.640 1.00 95.12 123 LEU A N 1
ATOM 1010 C CA . LEU A 1 123 ? -1.786 0.687 -13.312 1.00 95.12 123 LEU A CA 1
ATOM 1011 C C . LEU A 1 123 ? -1.502 -0.789 -13.640 1.00 95.12 123 LEU A C 1
ATOM 1013 O O . LEU A 1 123 ? -2.319 -1.645 -13.281 1.00 95.12 123 LEU A O 1
ATOM 1017 N N . PRO A 1 124 ? -0.368 -1.090 -14.301 1.00 95.38 124 PRO A N 1
ATOM 1018 C CA . PRO A 1 124 ? 0.089 -2.460 -14.473 1.00 95.38 124 PRO A CA 1
ATOM 1019 C C . PRO A 1 124 ? 0.410 -3.122 -13.136 1.00 95.38 124 PRO A C 1
ATOM 1021 O O . PRO A 1 124 ? 0.594 -2.452 -12.114 1.00 95.38 124 PRO A O 1
ATOM 1024 N N . ASP A 1 125 ? 0.558 -4.442 -13.171 1.00 93.81 125 ASP A N 1
ATOM 1025 C CA . ASP A 1 125 ? 1.000 -5.184 -12.002 1.00 93.81 125 ASP A CA 1
ATOM 1026 C C . ASP A 1 125 ? 2.405 -4.742 -11.597 1.00 93.81 125 ASP A C 1
ATOM 1028 O O . ASP A 1 125 ? 3.359 -4.738 -12.385 1.00 93.81 125 ASP A O 1
ATOM 1032 N N . LEU A 1 126 ? 2.539 -4.392 -10.323 1.00 97.06 126 LEU A N 1
ATOM 1033 C CA . LEU A 1 126 ? 3.848 -4.245 -9.718 1.00 97.06 126 LEU A CA 1
ATOM 1034 C C . LEU A 1 126 ? 4.438 -5.653 -9.612 1.00 97.06 126 LEU A C 1
ATOM 1036 O O . LEU A 1 126 ? 3.796 -6.547 -9.056 1.00 97.06 126 LEU A O 1
ATOM 1040 N N . LEU A 1 127 ? 5.667 -5.853 -10.075 1.00 96.62 127 LEU A N 1
ATOM 1041 C CA . LEU A 1 127 ? 6.376 -7.136 -10.010 1.00 96.62 127 LEU A CA 1
ATOM 1042 C C . LEU A 1 127 ? 7.360 -7.166 -8.837 1.00 96.62 127 LEU A C 1
ATOM 1044 O O . LEU A 1 127 ? 7.576 -6.156 -8.167 1.00 96.62 127 LEU A O 1
ATOM 1048 N N . GLY A 1 128 ? 7.887 -8.350 -8.525 1.00 92.69 128 GLY A N 1
ATOM 1049 C CA . GLY A 1 128 ? 8.818 -8.571 -7.419 1.00 92.69 128 GLY A CA 1
ATOM 1050 C C . GLY A 1 128 ? 8.174 -8.593 -6.028 1.00 92.69 128 GLY A C 1
ATOM 1051 O O . GLY A 1 128 ? 7.015 -8.223 -5.831 1.00 92.69 128 GLY A O 1
ATOM 1052 N N . HIS A 1 129 ? 8.949 -9.038 -5.044 1.00 88.88 129 HIS A N 1
ATOM 1053 C CA . HIS A 1 129 ? 8.525 -9.155 -3.652 1.00 88.88 129 HIS A CA 1
ATOM 1054 C C . HIS A 1 129 ? 9.598 -8.594 -2.734 1.00 88.88 129 HIS A C 1
ATOM 1056 O O . HIS A 1 129 ? 10.791 -8.699 -3.019 1.00 88.88 129 HIS A O 1
ATOM 1062 N N . ILE A 1 130 ? 9.154 -8.044 -1.608 1.00 88.06 130 ILE A N 1
ATOM 1063 C CA . ILE A 1 130 ? 10.031 -7.554 -0.555 1.00 88.06 130 ILE A CA 1
ATOM 1064 C C . ILE A 1 130 ? 9.784 -8.376 0.709 1.00 88.06 130 ILE A C 1
ATOM 1066 O O . ILE A 1 130 ? 8.637 -8.668 1.058 1.00 88.06 130 ILE A O 1
ATOM 1070 N N . LYS A 1 131 ? 10.855 -8.771 1.400 1.00 85.81 131 LYS A N 1
ATOM 1071 C CA . LYS A 1 131 ? 10.734 -9.474 2.678 1.00 85.81 131 LYS A CA 1
ATOM 1072 C C . LYS A 1 131 ? 10.584 -8.439 3.785 1.00 85.81 131 LYS A C 1
ATOM 1074 O O . LYS A 1 131 ? 11.559 -7.827 4.213 1.00 85.81 131 LYS A O 1
ATOM 1079 N N . LEU A 1 132 ? 9.353 -8.233 4.237 1.00 87.56 132 LEU A N 1
ATOM 1080 C CA . LEU A 1 132 ? 9.063 -7.263 5.287 1.00 87.56 132 LEU A CA 1
ATOM 1081 C C . LEU A 1 132 ? 9.776 -7.655 6.584 1.00 87.56 132 LEU A C 1
ATOM 1083 O O . LEU A 1 132 ? 9.660 -8.781 7.065 1.00 87.56 132 LEU A O 1
ATOM 1087 N N . ASN A 1 133 ? 10.509 -6.704 7.153 1.00 90.50 133 ASN A N 1
ATOM 1088 C CA . ASN A 1 133 ? 11.125 -6.825 8.472 1.00 90.50 133 ASN A CA 1
ATOM 1089 C C . ASN A 1 133 ? 10.387 -5.981 9.522 1.00 90.50 133 ASN A C 1
ATOM 1091 O O . ASN A 1 133 ? 10.927 -5.695 10.589 1.00 90.50 133 ASN A O 1
ATOM 1095 N N . PHE A 1 134 ? 9.165 -5.553 9.211 1.00 93.44 134 PHE A N 1
ATOM 1096 C CA . PHE A 1 134 ? 8.332 -4.742 10.080 1.00 93.44 134 PHE A CA 1
ATOM 1097 C C . PHE A 1 134 ? 6.871 -5.185 10.009 1.00 93.44 134 PHE A C 1
ATOM 1099 O O . PHE A 1 134 ? 6.440 -5.817 9.045 1.00 93.44 134 PHE A O 1
ATOM 1106 N N . ALA A 1 135 ? 6.108 -4.812 11.030 1.00 94.94 135 ALA A N 1
ATOM 1107 C CA . ALA A 1 135 ? 4.663 -4.953 11.067 1.00 94.94 135 ALA A CA 1
ATOM 1108 C C . ALA A 1 135 ? 4.031 -3.760 11.782 1.00 94.94 135 ALA A C 1
ATOM 1110 O O . ALA A 1 135 ? 4.650 -3.123 12.637 1.00 94.94 135 ALA A O 1
ATOM 1111 N N . TYR A 1 136 ? 2.774 -3.500 11.437 1.00 97.12 136 TYR A N 1
ATOM 1112 C CA . TYR A 1 136 ? 1.939 -2.527 12.123 1.00 97.12 136 TYR A CA 1
ATOM 1113 C C . TYR A 1 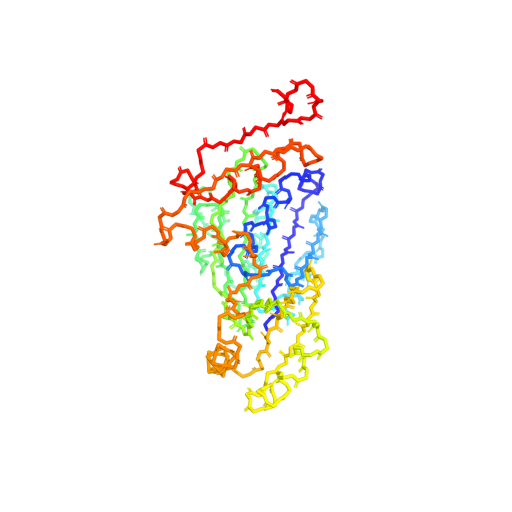136 ? 0.904 -3.226 12.992 1.00 97.12 136 TYR A C 1
ATOM 1115 O O . TYR A 1 136 ? 0.388 -4.285 12.625 1.00 97.12 136 TYR A O 1
ATOM 1123 N N . PHE A 1 137 ? 0.582 -2.610 14.119 1.00 97.88 137 PHE A N 1
ATOM 1124 C CA . PHE A 1 137 ? -0.563 -2.965 14.943 1.00 97.88 137 PHE A CA 1
ATOM 1125 C C . PHE A 1 137 ? -1.061 -1.730 15.687 1.00 97.88 137 PHE A C 1
ATOM 1127 O O . PHE A 1 137 ? -0.315 -0.771 15.895 1.00 97.88 137 PHE A O 1
ATOM 1134 N N . CYS A 1 138 ? -2.318 -1.771 16.100 1.00 98.00 138 CYS A N 1
ATOM 1135 C CA . CYS A 1 138 ? -2.958 -0.704 16.848 1.00 98.00 138 CYS A CA 1
ATOM 1136 C C . CYS A 1 138 ? -3.410 -1.209 18.213 1.00 98.00 138 CYS A C 1
ATOM 1138 O O . CYS A 1 138 ? -3.915 -2.328 18.318 1.00 98.00 138 CYS A O 1
ATOM 1140 N N . ILE A 1 139 ? -3.287 -0.363 19.234 1.00 97.81 139 ILE A N 1
ATOM 1141 C CA . ILE A 1 139 ? -3.818 -0.605 20.578 1.00 97.81 139 ILE A CA 1
ATOM 1142 C C . ILE A 1 139 ? -4.875 0.451 20.886 1.00 97.81 139 ILE A C 1
ATOM 1144 O O . ILE A 1 139 ? -4.620 1.643 20.725 1.00 97.81 139 ILE A O 1
ATOM 1148 N N . PHE A 1 140 ? -6.058 0.018 21.322 1.00 95.44 140 PHE A N 1
ATOM 1149 C CA . PHE A 1 140 ? -7.162 0.905 21.679 1.00 95.44 140 PHE A CA 1
ATOM 1150 C C . PHE A 1 140 ? -7.446 0.928 23.185 1.00 95.44 140 PHE A C 1
ATOM 1152 O O . PHE A 1 140 ? -7.201 -0.036 23.912 1.00 95.44 140 PHE A O 1
ATOM 1159 N N . GLY A 1 141 ? -8.031 2.031 23.649 1.00 94.81 141 GLY A N 1
ATOM 1160 C CA . GLY A 1 141 ? -8.407 2.240 25.046 1.00 94.81 141 GLY A CA 1
ATOM 1161 C C . GLY A 1 141 ? -7.223 2.534 25.965 1.00 94.81 141 GLY A C 1
ATOM 1162 O O . GLY A 1 141 ? -7.313 2.238 27.156 1.00 94.81 141 GLY A O 1
ATOM 1163 N N . MET A 1 142 ? -6.109 3.022 25.412 1.00 93.62 142 MET A N 1
ATOM 1164 C CA . MET A 1 142 ? -4.879 3.337 26.139 1.00 93.62 142 MET A CA 1
ATOM 1165 C C . MET A 1 142 ? -4.170 4.528 25.496 1.00 93.62 142 MET A C 1
ATOM 1167 O O . MET A 1 142 ? -4.249 4.702 24.278 1.00 93.62 142 MET A O 1
ATOM 1171 N N . ASP A 1 143 ? -3.459 5.304 26.309 1.00 93.25 143 ASP A N 1
ATOM 1172 C CA . ASP A 1 143 ? -2.568 6.359 25.844 1.00 93.25 143 ASP A CA 1
ATOM 1173 C C . ASP A 1 143 ? -1.202 5.798 25.395 1.00 93.25 143 ASP A C 1
ATOM 1175 O O . ASP A 1 143 ? -0.811 4.675 25.725 1.00 93.25 143 ASP A O 1
ATOM 1179 N N . ASP A 1 144 ? -0.471 6.603 24.625 1.00 93.44 144 ASP A N 1
ATOM 1180 C CA . ASP A 1 144 ? 0.818 6.236 24.024 1.00 93.44 144 ASP A CA 1
ATOM 1181 C C . ASP A 1 144 ? 1.915 5.929 25.058 1.00 93.44 144 ASP A C 1
ATOM 1183 O O . ASP A 1 144 ? 2.670 4.975 24.879 1.00 93.44 144 ASP A O 1
ATOM 1187 N N . GLU A 1 145 ? 1.978 6.666 26.171 1.00 94.62 145 GLU A N 1
ATOM 1188 C CA . GLU A 1 145 ? 3.020 6.483 27.190 1.00 94.62 145 GLU A CA 1
ATOM 1189 C C . GLU A 1 145 ? 2.847 5.142 27.907 1.00 94.62 145 GLU A C 1
ATOM 1191 O O . GLU A 1 145 ? 3.797 4.357 28.014 1.00 94.62 145 GLU A O 1
ATOM 1196 N N . SER A 1 146 ? 1.613 4.834 28.315 1.00 95.25 146 SER A N 1
ATOM 1197 C CA . SER A 1 146 ? 1.247 3.547 28.912 1.00 95.25 146 SER A CA 1
ATOM 1198 C C . SER A 1 146 ? 1.549 2.378 27.974 1.00 95.25 146 SER A C 1
ATOM 1200 O O . SER A 1 146 ? 2.081 1.347 28.394 1.00 95.25 146 SER A O 1
ATOM 1202 N N . VAL A 1 147 ? 1.226 2.529 26.687 1.00 96.56 147 VAL A N 1
ATOM 1203 C CA . VAL A 1 147 ? 1.474 1.505 25.667 1.00 96.56 147 VAL A CA 1
ATOM 1204 C C . VAL A 1 147 ? 2.969 1.252 25.483 1.00 96.56 147 VAL A C 1
ATOM 1206 O O . VAL A 1 147 ? 3.396 0.094 25.491 1.00 96.56 147 VAL A O 1
ATOM 1209 N N . ILE A 1 148 ? 3.774 2.312 25.360 1.00 96.31 148 ILE A N 1
ATOM 1210 C CA . ILE A 1 148 ? 5.231 2.196 25.242 1.00 96.31 148 ILE A CA 1
ATOM 1211 C C . ILE A 1 148 ? 5.798 1.488 26.472 1.00 96.31 148 ILE A C 1
ATOM 1213 O O . ILE A 1 148 ? 6.571 0.545 26.303 1.00 96.31 148 ILE A O 1
ATOM 1217 N N . LEU A 1 149 ? 5.396 1.896 27.683 1.00 97.06 149 LEU A N 1
ATOM 1218 C CA . LEU A 1 149 ? 5.868 1.321 28.946 1.00 97.06 149 LEU A CA 1
ATOM 1219 C C . LEU A 1 149 ? 5.602 -0.189 29.027 1.00 97.06 149 LEU A C 1
ATOM 1221 O O . LEU A 1 149 ? 6.510 -0.961 29.336 1.00 97.06 149 LEU A O 1
ATOM 1225 N N . LEU A 1 150 ? 4.387 -0.622 28.685 1.00 97.31 150 LEU A N 1
ATOM 1226 C CA . LEU A 1 150 ? 4.004 -2.038 28.702 1.00 97.31 150 LEU A CA 1
ATOM 1227 C C . LEU A 1 150 ? 4.747 -2.876 27.655 1.00 97.31 150 LEU A C 1
ATOM 1229 O O . LEU A 1 150 ? 5.002 -4.062 27.871 1.00 97.31 150 LEU A O 1
ATOM 1233 N N . LEU A 1 151 ? 5.125 -2.274 26.527 1.00 97.69 151 LEU A N 1
ATOM 1234 C CA . LEU A 1 151 ? 5.861 -2.961 25.468 1.00 97.69 151 LEU A CA 1
ATOM 1235 C C . LEU A 1 151 ? 7.363 -3.095 25.749 1.00 97.69 151 LEU A C 1
ATOM 1237 O O . LEU A 1 151 ? 8.001 -3.933 25.113 1.00 97.69 151 LEU A O 1
ATOM 1241 N N . GLN A 1 152 ? 7.939 -2.336 26.691 1.00 96.56 152 GLN A N 1
ATOM 1242 C CA . GLN A 1 152 ? 9.396 -2.267 26.900 1.00 96.56 152 GLN A CA 1
ATOM 1243 C C . GLN A 1 152 ? 10.061 -3.629 27.132 1.00 96.56 152 GLN A C 1
ATOM 1245 O O . GLN A 1 152 ? 11.148 -3.893 26.615 1.00 96.56 152 GLN A O 1
ATOM 1250 N N . THR A 1 153 ? 9.436 -4.505 27.919 1.00 96.25 153 THR A N 1
ATOM 1251 C CA . THR A 1 153 ? 9.995 -5.835 28.200 1.00 96.25 153 THR A CA 1
ATOM 1252 C C . THR A 1 153 ? 9.974 -6.713 26.950 1.00 96.25 153 THR A C 1
ATOM 1254 O O . THR A 1 153 ? 10.956 -7.395 26.653 1.00 96.25 153 THR A O 1
ATOM 1257 N N . LEU A 1 154 ? 8.886 -6.656 26.173 1.00 96.44 154 LEU A N 1
ATOM 1258 C CA . LEU A 1 154 ? 8.749 -7.425 24.936 1.00 96.44 154 LEU A CA 1
ATOM 1259 C C . LEU A 1 154 ? 9.723 -6.935 23.862 1.00 96.44 154 LEU A C 1
ATOM 1261 O O . LEU A 1 154 ? 10.380 -7.749 23.218 1.00 96.44 154 LEU A O 1
ATOM 1265 N N . THR A 1 155 ? 9.867 -5.621 23.683 1.00 96.06 155 THR A N 1
ATOM 1266 C CA . THR A 1 155 ? 10.784 -5.060 22.679 1.00 96.06 155 THR A CA 1
ATOM 1267 C C . THR A 1 155 ? 12.231 -5.452 22.953 1.00 96.06 155 THR A C 1
ATOM 1269 O O . THR A 1 155 ? 12.932 -5.853 22.026 1.00 96.06 155 THR A O 1
ATOM 1272 N N . LYS A 1 156 ? 12.659 -5.450 24.224 1.00 94.94 156 LYS A N 1
ATOM 1273 C CA . LYS A 1 156 ? 13.982 -5.948 24.633 1.00 94.94 156 LYS A CA 1
ATOM 1274 C C . LYS A 1 156 ? 14.137 -7.451 24.390 1.00 94.94 156 LYS A C 1
ATOM 1276 O O . LYS A 1 156 ? 15.099 -7.856 23.748 1.00 94.94 156 LYS A O 1
ATOM 1281 N N . SER A 1 157 ? 13.187 -8.269 24.850 1.00 94.44 157 SER A N 1
ATOM 1282 C CA . SER A 1 157 ? 13.263 -9.737 24.735 1.00 94.44 157 SER A CA 1
ATOM 1283 C C . SER A 1 157 ? 13.309 -10.230 23.288 1.00 94.44 157 SER A C 1
ATOM 1285 O O . SER A 1 157 ? 13.945 -11.241 23.000 1.00 94.44 157 SER A O 1
ATOM 1287 N N . TYR A 1 158 ? 12.615 -9.542 22.381 1.00 94.75 158 TYR A N 1
ATOM 1288 C CA . TYR A 1 158 ? 12.552 -9.912 20.969 1.00 94.75 158 TYR A CA 1
ATOM 1289 C C . TYR A 1 158 ? 13.526 -9.119 20.086 1.00 94.75 158 TYR A C 1
ATOM 1291 O O . TYR A 1 158 ? 13.538 -9.342 18.877 1.00 94.75 158 TYR A O 1
ATOM 1299 N N . GLU A 1 159 ? 14.344 -8.224 20.659 1.00 94.25 159 GLU A N 1
ATOM 1300 C CA . GLU A 1 159 ? 15.247 -7.320 19.921 1.00 94.25 159 GLU A CA 1
ATOM 1301 C C . GLU A 1 159 ? 14.511 -6.538 18.813 1.00 94.25 159 GLU A C 1
ATOM 1303 O O . GLU A 1 159 ? 14.946 -6.449 17.661 1.00 94.25 159 GLU A O 1
ATOM 1308 N N . ILE A 1 160 ? 13.343 -5.996 19.155 1.00 95.50 160 ILE A N 1
ATOM 1309 C CA . ILE A 1 160 ? 12.487 -5.240 18.241 1.00 95.50 160 ILE A CA 1
ATOM 1310 C C . ILE A 1 160 ? 12.523 -3.765 18.602 1.00 95.50 160 ILE A C 1
ATOM 1312 O O . ILE A 1 160 ? 12.320 -3.373 19.747 1.00 95.50 160 ILE A O 1
ATOM 1316 N N . SER A 1 161 ? 12.720 -2.937 17.584 1.00 95.31 161 SER A N 1
ATOM 1317 C CA . SER A 1 161 ? 12.522 -1.495 17.690 1.00 95.31 161 SER A CA 1
ATOM 1318 C C . SER A 1 161 ? 11.062 -1.157 17.407 1.00 95.31 161 SER A C 1
ATOM 1320 O O . SER A 1 161 ? 10.451 -1.734 16.505 1.00 95.31 161 SER A O 1
ATOM 1322 N N . ILE A 1 162 ? 10.498 -0.216 18.160 1.00 96.62 162 ILE A N 1
ATOM 1323 C CA . ILE A 1 162 ? 9.148 0.290 17.913 1.00 96.62 162 ILE A CA 1
ATOM 1324 C C . ILE A 1 162 ? 9.177 1.791 17.654 1.00 96.62 162 ILE A C 1
ATOM 1326 O O . ILE A 1 162 ? 10.003 2.516 18.205 1.00 96.62 162 ILE A O 1
ATOM 1330 N N . LYS A 1 163 ? 8.254 2.248 16.814 1.00 96.44 163 LYS A N 1
ATOM 1331 C CA . LYS A 1 163 ? 7.857 3.652 16.688 1.00 96.44 163 LYS A CA 1
ATOM 1332 C C . LYS A 1 163 ? 6.355 3.723 16.904 1.00 96.44 163 LYS A C 1
ATOM 1334 O O . LYS A 1 163 ? 5.644 2.886 16.348 1.00 96.44 163 LYS A O 1
ATOM 1339 N N . SER A 1 164 ? 5.880 4.696 17.666 1.00 95.81 164 SER A N 1
ATOM 1340 C CA . SER A 1 164 ? 4.455 4.883 17.930 1.00 95.81 164 SER A CA 1
ATOM 1341 C C . SER A 1 164 ? 3.966 6.254 17.475 1.00 95.81 164 SER A C 1
ATOM 1343 O O . SER A 1 164 ? 4.745 7.188 17.270 1.00 95.81 164 SER A O 1
ATOM 1345 N N . THR A 1 165 ? 2.660 6.351 17.251 1.00 95.62 165 THR A N 1
ATOM 1346 C CA . THR A 1 165 ? 1.950 7.605 17.014 1.00 95.62 165 THR A CA 1
ATOM 1347 C C . THR A 1 165 ? 0.491 7.458 17.442 1.00 95.62 165 THR A C 1
ATOM 1349 O O . THR A 1 165 ? -0.081 6.367 17.370 1.00 95.62 165 THR A O 1
ATOM 1352 N N . LYS A 1 166 ? -0.129 8.551 17.885 1.00 95.44 166 LYS A N 1
ATOM 1353 C CA . LYS A 1 166 ? -1.549 8.578 18.252 1.00 95.44 166 LYS A CA 1
ATOM 1354 C C . LYS A 1 166 ? -2.393 8.794 16.995 1.00 95.44 166 LYS A C 1
ATOM 1356 O O . LYS A 1 166 ? -2.193 9.771 16.281 1.00 95.44 166 LYS A O 1
ATOM 1361 N N . LEU A 1 167 ? -3.344 7.897 16.737 1.00 94.38 167 LEU A N 1
ATOM 1362 C CA . LEU A 1 167 ? -4.403 8.101 15.739 1.00 94.38 167 LEU A CA 1
ATOM 1363 C C . LEU A 1 167 ? -5.583 8.869 16.342 1.00 94.38 167 LEU A C 1
ATOM 1365 O O . LEU A 1 167 ? -6.184 9.703 15.676 1.00 94.38 167 LEU A O 1
ATOM 1369 N N . LEU A 1 168 ? -5.903 8.563 17.600 1.00 93.88 168 LEU A N 1
ATOM 1370 C CA . LEU A 1 168 ? -6.870 9.245 18.463 1.00 93.88 168 LEU A CA 1
ATOM 1371 C C . LEU A 1 168 ? -6.320 9.201 19.897 1.00 93.88 168 LEU A C 1
ATOM 1373 O O . LEU A 1 168 ? -5.395 8.433 20.167 1.00 93.88 168 LEU A O 1
ATOM 1377 N N . ASP A 1 169 ? -6.919 9.946 20.827 1.00 91.00 169 ASP A N 1
ATOM 1378 C CA . ASP A 1 169 ? -6.454 10.017 22.226 1.00 91.00 169 ASP A CA 1
ATOM 1379 C C . ASP A 1 169 ? -6.242 8.641 22.874 1.00 91.00 169 ASP A C 1
ATOM 1381 O O . ASP A 1 169 ? -5.279 8.440 23.606 1.00 91.00 169 ASP A O 1
ATOM 1385 N N . ASN A 1 170 ? -7.106 7.681 22.537 1.00 93.38 170 ASN A N 1
ATOM 1386 C CA . ASN A 1 170 ? -7.071 6.311 23.045 1.00 93.38 170 ASN A CA 1
ATOM 1387 C C . ASN A 1 170 ? -6.870 5.274 21.930 1.00 93.38 170 ASN A C 1
ATOM 1389 O O . ASN A 1 170 ? -7.391 4.162 22.024 1.00 93.38 170 ASN A O 1
ATOM 1393 N N . LEU A 1 171 ? -6.195 5.636 20.838 1.00 96.44 171 LEU A N 1
ATOM 1394 C CA . LEU A 1 171 ? -5.866 4.714 19.753 1.00 96.44 171 LEU A CA 1
ATOM 1395 C C . LEU A 1 171 ? -4.444 4.976 19.270 1.00 96.44 171 LEU A C 1
ATOM 1397 O O . LEU A 1 171 ? -4.178 5.968 18.592 1.00 96.44 171 LEU A O 1
ATOM 1401 N N . VAL A 1 172 ? -3.544 4.055 19.593 1.00 97.75 172 VAL A N 1
ATOM 1402 C CA . VAL A 1 172 ? -2.114 4.164 19.305 1.00 97.75 172 VAL A CA 1
ATOM 1403 C C . VAL A 1 172 ? -1.765 3.225 18.161 1.00 97.75 172 VAL A C 1
ATOM 1405 O O . VAL A 1 172 ? -2.047 2.031 18.234 1.00 97.75 172 VAL A O 1
ATOM 1408 N N . LEU A 1 173 ? -1.138 3.754 17.114 1.00 98.00 173 LEU A N 1
ATOM 1409 C CA . LEU A 1 173 ? -0.547 2.982 16.026 1.00 98.00 173 LEU A CA 1
ATOM 1410 C C . LEU A 1 173 ? 0.930 2.747 16.319 1.00 98.00 173 LEU A C 1
ATOM 1412 O O . LEU A 1 173 ? 1.668 3.684 16.621 1.00 98.00 173 LEU A O 1
ATOM 1416 N N . ILE A 1 174 ? 1.376 1.506 16.158 1.00 98.06 174 ILE A N 1
ATOM 1417 C CA . ILE A 1 174 ? 2.759 1.108 16.401 1.00 98.06 174 ILE A CA 1
ATOM 1418 C C . ILE A 1 174 ? 3.318 0.415 15.172 1.00 98.06 174 ILE A C 1
ATOM 1420 O O . ILE A 1 174 ? 2.717 -0.511 14.627 1.00 98.06 174 ILE A O 1
ATOM 1424 N N . LYS A 1 175 ? 4.513 0.843 14.766 1.00 96.94 175 LYS A N 1
ATOM 1425 C CA . LYS A 1 175 ? 5.373 0.124 13.832 1.00 96.94 175 LYS A CA 1
ATOM 1426 C C . LYS A 1 175 ? 6.435 -0.626 14.622 1.00 96.94 175 LYS A C 1
ATOM 1428 O O . LYS A 1 175 ? 7.327 -0.001 15.190 1.00 96.94 175 LYS A O 1
ATOM 1433 N N . ALA A 1 176 ? 6.380 -1.951 14.607 1.00 96.44 176 ALA A N 1
ATOM 1434 C CA . ALA A 1 176 ? 7.460 -2.807 15.083 1.00 96.44 176 ALA A CA 1
ATOM 1435 C C . ALA A 1 176 ? 8.400 -3.140 13.925 1.00 96.44 176 ALA A C 1
ATOM 1437 O O . ALA A 1 176 ? 7.943 -3.563 12.870 1.00 96.44 176 ALA A O 1
ATOM 1438 N N . THR A 1 177 ? 9.704 -2.956 14.114 1.00 94.50 177 THR A N 1
ATOM 1439 C CA . THR A 1 177 ? 10.746 -3.270 13.129 1.00 94.50 177 THR A CA 1
ATOM 1440 C C . THR A 1 177 ? 11.803 -4.158 13.770 1.00 94.50 177 THR A C 1
ATOM 1442 O O . THR A 1 177 ? 12.332 -3.839 14.838 1.00 94.50 177 THR A O 1
ATOM 1445 N N . CYS A 1 178 ? 12.126 -5.261 13.105 1.00 91.19 178 CYS A N 1
ATOM 1446 C CA . CYS A 1 178 ? 13.116 -6.230 13.544 1.00 91.19 178 CYS A CA 1
ATOM 1447 C C . CYS A 1 178 ? 14.372 -6.158 12.664 1.00 91.19 178 CYS A C 1
ATOM 1449 O O . CYS A 1 178 ? 14.280 -6.052 11.436 1.00 91.19 178 CYS A O 1
ATOM 1451 N N . ALA A 1 179 ? 15.546 -6.213 13.294 1.00 80.44 179 ALA A N 1
ATOM 1452 C CA . ALA A 1 179 ? 16.823 -6.292 12.585 1.00 80.44 179 ALA A CA 1
ATOM 1453 C C . ALA A 1 179 ? 17.077 -7.707 12.034 1.00 80.44 179 ALA A C 1
ATOM 1455 O O . ALA A 1 179 ? 17.549 -7.854 10.910 1.00 80.44 179 ALA A O 1
ATOM 1456 N N . ASN A 1 180 ? 16.688 -8.738 12.795 1.00 77.06 180 ASN A N 1
ATOM 1457 C CA . ASN A 1 180 ? 16.925 -10.145 12.478 1.00 77.06 180 ASN A CA 1
ATOM 1458 C C . ASN A 1 180 ? 15.624 -10.838 12.052 1.00 77.06 180 ASN A C 1
ATOM 1460 O O . ASN A 1 180 ? 14.648 -10.884 12.800 1.00 77.06 180 ASN A O 1
ATOM 1464 N N . PHE A 1 181 ? 15.593 -11.408 10.847 1.00 69.31 181 PHE A N 1
ATOM 1465 C CA . PHE A 1 181 ? 14.402 -12.101 10.354 1.00 69.31 181 PHE A CA 1
ATOM 1466 C C . PHE A 1 181 ? 14.008 -13.269 11.279 1.00 69.31 181 PHE A C 1
ATOM 1468 O O . PHE A 1 181 ? 14.838 -14.118 11.585 1.00 69.31 181 PHE A O 1
ATOM 1475 N N . GLY A 1 182 ? 12.734 -13.327 11.690 1.00 76.56 182 GLY A N 1
ATOM 1476 C CA . GLY A 1 182 ? 12.143 -14.482 12.389 1.00 76.56 182 GLY A CA 1
ATOM 1477 C C . GLY A 1 182 ? 11.576 -14.219 13.790 1.00 76.56 182 GLY A C 1
ATOM 1478 O O . GLY A 1 182 ? 10.766 -15.010 14.258 1.00 76.56 182 GLY A O 1
ATOM 1479 N N . LYS A 1 183 ? 11.921 -13.105 14.454 1.00 87.94 183 LYS A N 1
ATOM 1480 C CA . LYS A 1 183 ? 11.396 -12.789 15.806 1.00 87.94 183 LYS A CA 1
ATOM 1481 C C . LYS A 1 183 ? 10.061 -12.028 15.808 1.00 87.94 183 LYS A C 1
ATOM 1483 O O . LYS A 1 183 ? 9.399 -11.946 16.841 1.00 87.94 183 LYS A O 1
ATOM 1488 N N . LEU A 1 184 ? 9.660 -11.474 14.662 1.00 92.69 184 LEU A N 1
ATOM 1489 C CA . LEU A 1 184 ? 8.508 -10.575 14.555 1.00 92.69 184 LEU A CA 1
ATOM 1490 C C . LEU A 1 184 ? 7.180 -11.265 14.893 1.00 92.69 184 LEU A C 1
ATOM 1492 O O . LEU A 1 184 ? 6.399 -10.719 15.665 1.00 92.69 184 LEU A O 1
ATOM 1496 N N . ASP A 1 185 ? 6.945 -12.473 14.382 1.00 93.19 185 ASP A N 1
ATOM 1497 C CA . ASP A 1 185 ? 5.689 -13.193 14.630 1.00 93.19 185 ASP A CA 1
ATOM 1498 C C . ASP A 1 185 ? 5.528 -13.571 16.108 1.00 93.19 185 ASP A C 1
ATOM 1500 O O . ASP A 1 185 ? 4.454 -13.399 16.686 1.00 93.19 185 ASP A O 1
ATOM 1504 N N . GLY A 1 186 ? 6.617 -14.014 16.748 1.00 94.81 186 GLY A N 1
ATOM 1505 C CA . GLY A 1 186 ? 6.648 -14.292 18.186 1.00 94.81 186 GLY A CA 1
ATOM 1506 C C . GLY A 1 186 ? 6.310 -13.053 19.015 1.00 94.81 186 GLY A C 1
ATOM 1507 O O . GLY A 1 186 ? 5.441 -13.108 19.886 1.00 94.81 186 GLY A O 1
ATOM 1508 N N . PHE A 1 187 ? 6.909 -11.909 18.677 1.00 96.75 187 PHE A N 1
ATOM 1509 C CA . PHE A 1 187 ? 6.593 -10.635 19.317 1.00 96.75 187 PHE A CA 1
ATOM 1510 C C . PHE A 1 187 ? 5.126 -10.245 19.147 1.00 96.75 187 PHE A C 1
ATOM 1512 O O . PHE A 1 187 ? 4.466 -9.936 20.135 1.00 96.75 187 PHE A O 1
ATOM 1519 N N . LEU A 1 188 ? 4.586 -10.303 17.926 1.00 96.94 188 LEU A N 1
ATOM 1520 C CA . LEU A 1 188 ? 3.184 -9.962 17.665 1.00 96.94 188 LEU A CA 1
ATOM 1521 C C . LEU A 1 188 ? 2.219 -10.879 18.431 1.00 96.94 188 LEU A C 1
ATOM 1523 O O . LEU A 1 188 ? 1.183 -10.416 18.908 1.00 96.94 188 LEU A O 1
ATOM 1527 N N . ASN A 1 189 ? 2.562 -12.157 18.601 1.00 96.88 189 ASN A N 1
ATOM 1528 C CA . ASN A 1 189 ? 1.791 -13.079 19.433 1.00 96.88 189 ASN A CA 1
ATOM 1529 C C . ASN A 1 189 ? 1.866 -12.713 20.923 1.00 96.88 189 ASN A C 1
ATOM 1531 O O . ASN A 1 189 ? 0.835 -12.683 21.593 1.00 96.88 189 ASN A O 1
ATOM 1535 N N . SER A 1 190 ? 3.043 -12.356 21.445 1.00 97.50 190 SER A N 1
ATOM 1536 C CA . SER A 1 190 ? 3.168 -11.855 22.822 1.00 97.50 190 SER A CA 1
ATOM 1537 C C . SER A 1 190 ? 2.405 -10.546 23.041 1.00 97.50 190 SER A C 1
ATOM 1539 O O . SER A 1 190 ? 1.768 -10.388 24.079 1.00 97.50 190 SER A O 1
ATOM 1541 N N . VAL A 1 191 ? 2.401 -9.637 22.060 1.00 97.94 191 VAL A N 1
ATOM 1542 C CA . VAL A 1 191 ? 1.595 -8.407 22.094 1.00 97.94 191 VAL A CA 1
ATOM 1543 C C . VAL A 1 191 ? 0.102 -8.743 22.154 1.00 97.94 191 VAL A C 1
ATOM 1545 O O . VAL A 1 191 ? -0.610 -8.197 22.995 1.00 97.94 191 VAL A O 1
ATOM 1548 N N . LYS A 1 192 ? -0.381 -9.677 21.324 1.00 97.56 192 LYS A N 1
ATOM 1549 C CA . LYS A 1 192 ? -1.775 -10.154 21.386 1.00 97.56 192 LYS A CA 1
ATOM 1550 C C . LYS A 1 192 ? -2.138 -10.715 22.757 1.00 97.56 192 LYS A C 1
ATOM 1552 O O . LYS A 1 192 ? -3.204 -10.396 23.268 1.00 97.56 192 LYS A O 1
ATOM 1557 N N . ASN A 1 193 ? -1.255 -11.500 23.368 1.00 97.25 193 ASN A N 1
ATOM 1558 C CA . ASN A 1 193 ? -1.498 -12.062 24.697 1.00 97.25 193 ASN A CA 1
ATOM 1559 C C . ASN A 1 193 ? -1.528 -10.983 25.788 1.00 97.25 193 ASN A C 1
ATOM 1561 O O . ASN A 1 193 ? -2.348 -11.063 26.697 1.00 97.25 193 ASN A O 1
ATOM 1565 N N . LEU A 1 194 ? -0.665 -9.969 25.684 1.00 97.38 194 LEU A N 1
ATOM 1566 C CA . LEU A 1 194 ? -0.574 -8.882 26.659 1.00 97.38 194 LEU A CA 1
ATOM 1567 C C . LEU A 1 194 ? -1.796 -7.953 26.622 1.00 97.38 194 LEU A C 1
ATOM 1569 O O . LEU A 1 194 ? -2.336 -7.603 27.668 1.00 97.38 194 LEU A O 1
ATOM 1573 N N . PHE A 1 195 ? -2.236 -7.549 25.428 1.00 96.81 195 PHE A N 1
ATOM 1574 C CA . PHE A 1 195 ? -3.320 -6.570 25.266 1.00 96.81 195 PHE A CA 1
ATOM 1575 C C . PHE A 1 195 ? -4.695 -7.210 25.020 1.00 96.81 195 PHE A C 1
ATOM 1577 O O . PHE A 1 195 ? -5.722 -6.534 25.115 1.00 96.81 195 PHE A O 1
ATOM 1584 N N . GLY A 1 196 ? -4.745 -8.510 24.723 1.00 95.44 196 GLY A N 1
ATOM 1585 C CA . GLY A 1 196 ? -5.979 -9.260 24.513 1.00 95.44 196 GLY A CA 1
ATOM 1586 C C . GLY A 1 196 ? -6.855 -8.632 23.432 1.00 95.44 196 GLY A C 1
ATOM 1587 O O . GLY A 1 196 ? -6.433 -8.428 22.297 1.00 95.44 196 GLY A O 1
ATOM 1588 N N . GLN A 1 197 ? -8.093 -8.291 23.794 1.00 93.00 197 GLN A N 1
ATOM 1589 C CA . GLN A 1 197 ? -9.038 -7.680 22.859 1.00 93.00 197 GLN A CA 1
ATOM 1590 C C . GLN A 1 197 ? -8.684 -6.240 22.484 1.00 93.00 197 GLN A C 1
ATOM 1592 O O . GLN A 1 197 ? -9.256 -5.752 21.521 1.00 93.00 197 GLN A O 1
ATOM 1597 N N . LYS A 1 198 ? -7.760 -5.576 23.197 1.00 96.12 198 LYS A N 1
ATOM 1598 C CA . LYS A 1 198 ? -7.376 -4.175 22.960 1.00 96.12 198 LYS A CA 1
ATOM 1599 C C . LYS A 1 198 ? -6.435 -3.969 21.774 1.00 96.12 198 LYS A C 1
ATOM 1601 O O . LYS A 1 198 ? -6.082 -2.830 21.490 1.00 96.12 198 LYS A O 1
ATOM 1606 N N . VAL A 1 199 ? -6.008 -5.031 21.090 1.00 97.56 199 VAL A N 1
ATOM 1607 C CA . VAL A 1 199 ? -5.055 -4.943 19.977 1.00 97.56 199 VAL A CA 1
ATOM 1608 C C . VAL A 1 199 ? -5.607 -5.546 18.694 1.00 97.56 199 VAL A C 1
ATOM 1610 O O . VAL A 1 199 ? -6.251 -6.594 18.700 1.00 97.56 199 VAL A O 1
ATOM 1613 N N . PHE A 1 200 ? -5.291 -4.908 17.569 1.00 96.81 200 PHE A N 1
ATOM 1614 C CA . PHE A 1 200 ? -5.470 -5.491 16.244 1.00 96.81 200 PHE A CA 1
ATOM 1615 C C . PHE A 1 200 ? -4.233 -5.285 15.373 1.00 96.81 200 PHE A C 1
ATOM 1617 O O . PHE A 1 200 ? -3.501 -4.310 15.525 1.00 96.81 200 PHE A O 1
ATOM 1624 N N . LEU A 1 201 ? -3.984 -6.227 14.461 1.00 96.25 201 LEU A N 1
ATOM 1625 C CA . LEU A 1 201 ? -2.876 -6.136 13.512 1.00 96.25 201 LEU A CA 1
ATOM 1626 C C . LEU A 1 201 ? -3.264 -5.278 12.304 1.00 96.25 201 LEU A C 1
ATOM 1628 O O . LEU A 1 201 ? -4.405 -5.314 11.848 1.00 96.25 201 LEU A O 1
ATOM 1632 N N . GLY A 1 202 ? -2.285 -4.566 11.756 1.00 94.56 202 GLY A N 1
ATOM 1633 C CA . GLY A 1 202 ? -2.468 -3.606 10.673 1.00 94.56 202 GLY A CA 1
ATOM 1634 C C . GLY A 1 202 ? -2.447 -2.159 11.162 1.00 94.56 202 GLY A C 1
ATOM 1635 O O . GLY A 1 202 ? -2.288 -1.884 12.347 1.00 94.56 202 GLY A O 1
ATOM 1636 N N . LYS A 1 203 ? -2.571 -1.231 10.208 1.00 94.50 203 LYS A N 1
ATOM 1637 C CA . LYS A 1 203 ? -2.525 0.221 10.448 1.00 94.50 203 LYS A CA 1
ATOM 1638 C C . LYS A 1 203 ? -3.834 0.954 10.150 1.00 94.50 203 LYS A C 1
ATOM 1640 O O . LYS A 1 203 ? -3.892 2.163 10.325 1.00 94.50 203 LYS A O 1
ATOM 1645 N N . ASP A 1 204 ? -4.854 0.235 9.679 1.00 94.12 204 ASP A N 1
ATOM 1646 C CA . ASP A 1 204 ? -6.131 0.799 9.234 1.00 94.12 204 ASP A CA 1
ATOM 1647 C C . ASP A 1 204 ? -7.279 0.335 10.153 1.00 94.12 204 ASP A C 1
ATOM 1649 O O . ASP A 1 204 ? -7.775 -0.790 10.013 1.00 94.12 204 ASP A O 1
ATOM 1653 N N . PRO A 1 205 ? -7.710 1.185 11.105 1.00 94.94 205 PRO A N 1
ATOM 1654 C CA . PRO A 1 205 ? -8.837 0.885 11.980 1.00 94.94 205 PRO A CA 1
ATOM 1655 C C . PRO A 1 205 ? -10.159 0.689 11.230 1.00 94.94 205 PRO A C 1
ATOM 1657 O O . PRO A 1 205 ? -10.987 -0.108 11.664 1.00 94.94 205 PRO A O 1
ATOM 1660 N N . ILE A 1 206 ? -10.375 1.386 10.111 1.00 95.12 206 ILE A N 1
ATOM 1661 C CA . ILE A 1 206 ? -11.633 1.320 9.359 1.00 95.12 206 ILE A CA 1
ATOM 1662 C C . ILE A 1 206 ? -11.737 -0.024 8.640 1.00 95.12 206 ILE A C 1
ATOM 1664 O O . ILE A 1 206 ? -12.783 -0.678 8.696 1.00 95.12 206 ILE A O 1
ATOM 1668 N N . HIS A 1 207 ? -10.638 -0.487 8.037 1.00 94.88 207 HIS A N 1
ATOM 1669 C CA . HIS A 1 207 ? -10.567 -1.833 7.471 1.00 94.88 207 HIS A CA 1
ATOM 1670 C C . HIS A 1 207 ? -10.768 -2.909 8.546 1.00 94.88 207 HIS A C 1
ATOM 1672 O O . HIS A 1 207 ? -11.543 -3.846 8.344 1.00 94.88 207 HIS A O 1
ATOM 1678 N N . PHE A 1 208 ? -10.148 -2.747 9.722 1.00 95.62 208 PHE A N 1
ATOM 1679 C CA . PHE A 1 208 ? -10.351 -3.658 10.849 1.00 95.62 208 PHE A CA 1
ATOM 1680 C C . PHE A 1 208 ? -11.824 -3.724 11.287 1.00 95.62 208 PHE A C 1
ATOM 1682 O O . PHE A 1 208 ? -12.384 -4.820 11.360 1.00 95.62 208 PHE A O 1
ATOM 1689 N N . ILE A 1 209 ? -12.480 -2.580 11.509 1.00 95.44 209 ILE A N 1
ATOM 1690 C CA . ILE A 1 209 ? -13.903 -2.518 11.885 1.00 95.44 209 ILE A CA 1
ATOM 1691 C C . ILE A 1 209 ? -14.770 -3.205 10.826 1.00 95.44 209 ILE A C 1
ATOM 1693 O O . ILE A 1 209 ? -15.600 -4.048 11.164 1.00 95.44 209 ILE A O 1
ATOM 1697 N N . SER A 1 210 ? -14.534 -2.906 9.547 1.00 96.50 210 SER A N 1
ATOM 1698 C CA . SER A 1 210 ? -15.279 -3.494 8.427 1.00 96.50 210 SER A CA 1
ATOM 1699 C C . SER A 1 210 ? -15.141 -5.017 8.396 1.00 96.50 210 SER A C 1
ATOM 1701 O O . SER A 1 210 ? -16.141 -5.726 8.304 1.00 96.50 210 SER A O 1
ATOM 1703 N N . SER A 1 211 ? -13.918 -5.533 8.568 1.00 95.88 211 SER A N 1
ATOM 1704 C CA . SER A 1 211 ? -13.664 -6.977 8.625 1.00 95.88 211 SER A CA 1
ATOM 1705 C C . SER A 1 211 ? -14.402 -7.655 9.784 1.00 95.88 211 SER A C 1
ATOM 1707 O O . SER A 1 211 ? -14.952 -8.742 9.617 1.00 95.88 211 SER A O 1
ATOM 1709 N N . LYS A 1 212 ? -14.493 -6.990 10.945 1.00 95.94 212 LYS A N 1
ATOM 1710 C CA . LYS A 1 212 ? -15.198 -7.518 12.118 1.00 95.94 212 LYS A CA 1
ATOM 1711 C C . LYS A 1 212 ? -16.712 -7.495 11.966 1.00 95.94 212 LYS A C 1
ATOM 1713 O O . LYS A 1 212 ? -17.372 -8.404 12.466 1.00 95.94 212 LYS A O 1
ATOM 1718 N N . LEU A 1 213 ? -17.263 -6.493 11.286 1.00 97.56 213 LEU A N 1
ATOM 1719 C CA . LEU A 1 213 ? -18.686 -6.449 10.950 1.00 97.56 213 LEU A CA 1
ATOM 1720 C C . LEU A 1 213 ? -19.053 -7.565 9.964 1.00 97.56 213 LEU A C 1
ATOM 1722 O O . LEU A 1 213 ? -20.028 -8.273 10.208 1.00 97.56 213 LEU A O 1
ATOM 1726 N N . LEU A 1 214 ? -18.231 -7.780 8.929 1.00 96.06 214 LEU A N 1
ATOM 1727 C CA . LEU A 1 214 ? -18.394 -8.872 7.960 1.00 96.06 214 LEU A CA 1
ATOM 1728 C C . LEU A 1 214 ? -18.349 -10.245 8.646 1.00 96.06 214 LEU A C 1
ATOM 1730 O O . LEU A 1 214 ? -19.277 -11.038 8.500 1.00 96.06 214 LEU A O 1
ATOM 1734 N N . GLU A 1 215 ? -17.321 -10.498 9.464 1.00 96.50 215 GLU A N 1
ATOM 1735 C CA . GLU A 1 215 ? -17.160 -11.748 10.225 1.00 96.50 215 GLU A CA 1
ATOM 1736 C C . GLU A 1 215 ? -18.389 -12.052 11.097 1.00 96.50 215 GLU A C 1
ATOM 1738 O O . GLU A 1 215 ? -18.861 -13.187 11.157 1.00 96.50 215 GLU A O 1
ATOM 1743 N N . LYS A 1 216 ? -18.938 -11.022 11.751 1.00 97.25 216 LYS A N 1
ATOM 1744 C CA . LYS A 1 216 ? -20.099 -11.145 12.642 1.00 97.25 216 LYS A CA 1
ATOM 1745 C C . LYS A 1 216 ? -21.447 -11.029 11.927 1.00 97.25 216 LYS A C 1
ATOM 1747 O O . LYS A 1 216 ? -22.473 -11.130 12.596 1.00 97.25 216 LYS A O 1
ATOM 1752 N N . LYS A 1 217 ? -21.461 -10.808 10.607 1.00 96.25 217 LYS A N 1
ATOM 1753 C CA . LYS A 1 217 ? -22.667 -10.535 9.804 1.00 96.25 217 LYS A CA 1
ATOM 1754 C C . LYS A 1 217 ? -23.519 -9.393 10.373 1.00 96.25 217 LYS A C 1
ATOM 1756 O O . LYS A 1 217 ? -24.748 -9.455 10.376 1.00 96.25 217 LYS A O 1
ATOM 1761 N N . LEU A 1 218 ? -22.861 -8.359 10.891 1.00 98.19 218 LEU A N 1
ATOM 1762 C CA . LEU A 1 218 ? -23.511 -7.171 11.436 1.00 98.19 218 LEU A CA 1
ATOM 1763 C C . LEU A 1 218 ? -23.553 -6.070 10.383 1.00 98.19 218 LEU A C 1
ATOM 1765 O O . LEU A 1 218 ? -22.565 -5.824 9.695 1.00 98.19 218 LEU A O 1
ATOM 1769 N N . LYS A 1 219 ? -24.689 -5.377 10.302 1.00 97.75 219 LYS A N 1
ATOM 1770 C CA . LYS A 1 219 ? -24.861 -4.217 9.427 1.00 97.75 219 LYS A CA 1
ATOM 1771 C C . LYS A 1 219 ? -24.569 -2.917 10.172 1.00 97.75 219 LYS A C 1
ATOM 1773 O O . LYS A 1 219 ? -24.759 -2.827 11.384 1.00 97.75 219 LYS A O 1
ATOM 1778 N N . ILE A 1 220 ? -24.136 -1.907 9.430 1.00 97.69 220 ILE A N 1
ATOM 1779 C CA . ILE A 1 220 ? -23.907 -0.540 9.893 1.00 97.69 220 ILE A CA 1
ATOM 1780 C C . ILE A 1 220 ? -24.568 0.441 8.919 1.00 97.69 220 ILE A C 1
ATOM 1782 O O . ILE A 1 220 ? -24.654 0.186 7.720 1.00 97.69 220 ILE A O 1
ATOM 1786 N N . SER A 1 221 ? -25.044 1.572 9.431 1.00 97.25 221 SER A N 1
ATOM 1787 C CA . SER A 1 221 ? -25.524 2.706 8.639 1.00 97.25 221 SER A CA 1
ATOM 1788 C C . SER A 1 221 ? -25.092 4.006 9.321 1.00 97.25 221 SER A C 1
ATOM 1790 O O . SER A 1 221 ? -24.693 3.993 10.488 1.00 97.25 221 SER A O 1
ATOM 1792 N N . PHE A 1 222 ? -25.140 5.123 8.595 1.00 97.62 222 PHE A N 1
ATOM 1793 C CA . PHE A 1 222 ? -24.745 6.435 9.106 1.00 97.62 222 PHE A CA 1
ATOM 1794 C C . PHE A 1 222 ? -25.859 7.466 8.912 1.00 97.62 222 PHE A C 1
ATOM 1796 O O . PHE A 1 222 ? -26.506 7.505 7.865 1.00 97.62 222 PHE A O 1
ATOM 1803 N N . ALA A 1 223 ? -26.017 8.349 9.897 1.00 96.69 223 ALA A N 1
ATOM 1804 C CA . ALA A 1 223 ? -26.697 9.632 9.756 1.00 96.69 223 ALA A CA 1
ATOM 1805 C C . ALA A 1 223 ? -25.642 10.739 9.903 1.00 96.69 223 ALA A C 1
ATOM 1807 O O . ALA A 1 223 ? -25.057 10.921 10.970 1.00 96.69 223 ALA A O 1
ATOM 1808 N N . GLU A 1 224 ? -25.337 11.429 8.808 1.00 97.56 224 GLU A N 1
ATOM 1809 C CA . GLU A 1 224 ? -24.195 12.331 8.685 1.00 97.56 224 GLU A CA 1
ATOM 1810 C C . GLU A 1 224 ? -24.642 13.799 8.657 1.00 97.56 224 GLU A C 1
ATOM 1812 O O . GLU A 1 224 ? -25.437 14.201 7.811 1.00 97.56 224 GLU A O 1
ATOM 1817 N N . SER A 1 225 ? -24.098 14.625 9.558 1.00 95.69 225 SER A N 1
ATOM 1818 C CA . SER A 1 225 ? -24.213 16.090 9.486 1.00 95.69 225 SER A CA 1
ATOM 1819 C C . SER A 1 225 ? -22.876 16.669 9.014 1.00 95.69 225 SER A C 1
ATOM 1821 O O . SER A 1 225 ? -22.622 16.686 7.817 1.00 95.69 225 SER A O 1
ATOM 1823 N N . CYS A 1 226 ? -21.969 17.056 9.917 1.00 95.00 226 CYS A N 1
ATOM 1824 C CA . CYS A 1 226 ? -20.715 17.745 9.568 1.00 95.00 226 CYS A CA 1
ATOM 1825 C C . CYS A 1 226 ? -19.787 16.964 8.619 1.00 95.00 226 CYS A C 1
ATOM 1827 O O . CYS A 1 226 ? -18.984 17.573 7.921 1.00 95.00 226 CYS A O 1
ATOM 1829 N N . THR A 1 227 ? -19.890 15.634 8.583 1.00 96.06 227 THR A N 1
ATOM 1830 C CA . THR A 1 227 ? -19.092 14.780 7.693 1.00 96.06 227 THR A CA 1
ATOM 1831 C C . THR A 1 227 ? -19.603 14.774 6.253 1.00 96.06 227 THR A C 1
ATOM 1833 O O . THR A 1 227 ? -18.840 14.440 5.354 1.00 96.06 227 THR A O 1
ATOM 1836 N N . GLY A 1 228 ? -20.867 15.142 6.009 1.00 95.62 228 GLY A N 1
ATOM 1837 C CA . GLY A 1 228 ? -21.407 15.344 4.661 1.00 95.62 228 GLY A CA 1
ATOM 1838 C C . GLY A 1 228 ? -21.297 14.140 3.715 1.00 95.62 228 GLY A C 1
ATOM 1839 O O . GLY A 1 228 ? -21.196 14.341 2.509 1.00 95.62 228 GLY A O 1
ATOM 1840 N N . GLY A 1 229 ? -21.273 12.906 4.230 1.00 96.88 229 GLY A N 1
ATOM 1841 C CA . GLY A 1 229 ? -21.063 11.694 3.427 1.00 96.88 229 GLY A CA 1
ATOM 1842 C C . GLY A 1 229 ? -19.639 11.130 3.504 1.00 96.88 229 GLY A C 1
ATOM 1843 O O . GLY A 1 229 ? -19.330 10.132 2.846 1.00 96.88 229 GLY A O 1
ATOM 1844 N N . LEU A 1 230 ? -18.733 11.747 4.270 1.00 96.94 230 LEU A N 1
ATOM 1845 C CA . LEU A 1 230 ? -17.359 11.271 4.419 1.00 96.94 230 LEU A CA 1
ATOM 1846 C C . LEU A 1 230 ? -17.285 9.882 5.072 1.00 96.94 230 LEU A C 1
ATOM 1848 O O . LEU A 1 230 ? -16.448 9.079 4.659 1.00 96.94 230 LEU A O 1
ATOM 1852 N N . CYS A 1 231 ? -18.152 9.558 6.036 1.00 96.69 231 CYS A N 1
ATOM 1853 C CA . CYS A 1 231 ? -18.142 8.230 6.658 1.00 96.69 231 CYS A CA 1
ATOM 1854 C C . CYS A 1 231 ? -18.573 7.159 5.653 1.00 96.69 231 CYS A C 1
ATOM 1856 O O . CYS A 1 231 ? -17.858 6.175 5.456 1.00 96.69 231 CYS A O 1
ATOM 1858 N N . ALA A 1 232 ? -19.687 7.389 4.951 1.00 97.12 232 ALA A N 1
ATOM 1859 C CA . ALA A 1 232 ? -20.160 6.490 3.905 1.00 97.12 232 ALA A CA 1
ATOM 1860 C C . ALA A 1 232 ? -19.141 6.331 2.768 1.00 97.12 232 ALA A C 1
ATOM 1862 O O . ALA A 1 232 ? -18.798 5.211 2.388 1.00 97.12 232 ALA A O 1
ATOM 1863 N N . SER A 1 233 ? -18.595 7.435 2.254 1.00 96.25 233 SER A N 1
ATOM 1864 C CA . SER A 1 233 ? -17.592 7.400 1.180 1.00 96.25 233 SER A CA 1
ATOM 1865 C C . SER A 1 233 ? -16.270 6.758 1.609 1.00 96.25 233 SER A C 1
ATOM 1867 O O . SER A 1 233 ? -15.556 6.210 0.775 1.00 96.25 233 SER A O 1
ATOM 1869 N N . THR A 1 234 ? -15.920 6.802 2.896 1.00 95.62 234 THR A N 1
ATOM 1870 C CA . THR A 1 234 ? -14.727 6.123 3.415 1.00 95.62 234 THR A CA 1
ATOM 1871 C C . THR A 1 234 ? -14.962 4.624 3.536 1.00 95.62 234 THR A C 1
ATOM 1873 O O . THR A 1 234 ? -14.131 3.852 3.064 1.00 95.62 234 THR A O 1
ATOM 1876 N N . LEU A 1 235 ? -16.103 4.208 4.093 1.00 96.00 235 LEU A N 1
ATOM 1877 C CA . LEU A 1 235 ? -16.440 2.792 4.232 1.00 96.00 235 LEU A CA 1
ATOM 1878 C C . LEU A 1 235 ? -16.561 2.107 2.862 1.00 96.00 235 LEU A C 1
ATOM 1880 O O . LEU A 1 235 ? -15.964 1.058 2.645 1.00 96.00 235 LEU A O 1
ATOM 1884 N N . THR A 1 236 ? -17.247 2.745 1.909 1.00 95.50 236 THR A N 1
ATOM 1885 C CA . THR A 1 236 ? -17.485 2.223 0.544 1.00 95.50 236 THR A CA 1
ATOM 1886 C C . THR A 1 236 ? -16.232 2.068 -0.322 1.00 95.50 236 THR A C 1
ATOM 1888 O O . THR A 1 236 ? -16.299 1.419 -1.363 1.00 95.50 236 THR A O 1
ATOM 1891 N N . LYS A 1 237 ? -15.071 2.593 0.098 1.00 92.06 237 LYS A N 1
ATOM 1892 C CA . LYS A 1 237 ? -13.781 2.312 -0.564 1.00 92.06 237 LYS A CA 1
ATOM 1893 C C . LYS A 1 237 ? -13.293 0.884 -0.329 1.00 92.06 237 LYS A C 1
ATOM 1895 O O . LYS A 1 237 ? -12.445 0.408 -1.079 1.00 92.06 237 LYS A O 1
ATOM 1900 N N . ILE A 1 238 ? -13.777 0.217 0.717 1.00 92.62 238 ILE A N 1
ATOM 1901 C CA . ILE A 1 238 ? -13.374 -1.145 1.054 1.00 92.62 238 ILE A CA 1
ATOM 1902 C C . ILE A 1 238 ? -14.224 -2.114 0.228 1.00 92.62 238 ILE A C 1
ATOM 1904 O O . ILE A 1 238 ? -15.450 -2.066 0.251 1.00 92.62 238 ILE A O 1
ATOM 1908 N N . SER A 1 239 ? -13.576 -3.010 -0.513 1.00 91.50 239 SER A N 1
ATOM 1909 C CA . SER A 1 239 ? -14.282 -4.011 -1.318 1.00 91.50 239 SER A CA 1
ATOM 1910 C C . SER A 1 239 ? -15.156 -4.921 -0.443 1.00 91.50 239 SER A C 1
ATOM 1912 O O . SER A 1 239 ? -14.729 -5.343 0.629 1.00 91.50 239 SER A O 1
ATOM 1914 N N . GLY A 1 240 ? -16.362 -5.248 -0.915 1.00 93.25 240 GLY A N 1
ATOM 1915 C CA . GLY A 1 240 ? -17.293 -6.164 -0.239 1.00 93.25 240 GLY A CA 1
ATOM 1916 C C . GLY A 1 240 ? -18.154 -5.542 0.867 1.00 93.25 240 GLY A C 1
ATOM 1917 O O . GLY A 1 240 ? -19.062 -6.201 1.365 1.00 93.25 240 GLY A O 1
ATOM 1918 N N . VAL A 1 241 ? -17.959 -4.267 1.231 1.00 96.19 241 VAL A N 1
ATOM 1919 C CA . VAL A 1 241 ? -18.747 -3.651 2.322 1.00 96.19 241 VAL A CA 1
ATOM 1920 C C . VAL A 1 241 ? -20.241 -3.531 2.039 1.00 96.19 241 VAL A C 1
ATOM 1922 O O . VAL A 1 241 ? -21.003 -3.300 2.970 1.00 96.19 241 VAL A O 1
ATOM 1925 N N . SER A 1 242 ? -20.689 -3.728 0.799 1.00 96.56 242 SER A N 1
ATOM 1926 C CA . SER A 1 242 ? -22.115 -3.799 0.459 1.00 96.56 242 SER A CA 1
ATOM 1927 C C . SER A 1 242 ? -22.872 -4.884 1.236 1.00 96.56 242 SER A C 1
ATOM 1929 O O . SER A 1 242 ? -24.082 -4.784 1.391 1.00 96.56 242 SER A O 1
ATOM 1931 N N . GLU A 1 243 ? -22.184 -5.909 1.753 1.00 97.25 243 GLU A N 1
ATOM 1932 C CA . GLU A 1 243 ? -22.794 -6.930 2.619 1.00 97.25 243 GLU A CA 1
ATOM 1933 C C . GLU A 1 243 ? -23.180 -6.390 4.009 1.00 97.25 243 GLU A C 1
ATOM 1935 O O . GLU A 1 243 ? -24.092 -6.916 4.651 1.00 97.25 243 GLU A O 1
ATOM 1940 N N . ILE A 1 244 ? -22.497 -5.338 4.476 1.00 97.69 244 ILE A N 1
ATOM 1941 C CA . ILE A 1 244 ? -22.670 -4.754 5.816 1.00 97.69 244 ILE A CA 1
ATOM 1942 C C . ILE A 1 244 ? -23.197 -3.317 5.788 1.00 97.69 244 ILE A C 1
ATOM 1944 O O . ILE A 1 244 ? -23.602 -2.808 6.828 1.00 97.69 244 ILE A O 1
ATOM 1948 N N . PHE A 1 245 ? -23.190 -2.647 4.638 1.00 98.00 245 PHE A N 1
ATOM 1949 C CA . PHE A 1 245 ? -23.554 -1.240 4.503 1.00 98.00 245 PHE A CA 1
ATOM 1950 C C . PHE A 1 245 ? -24.547 -1.047 3.359 1.00 98.00 245 PHE A C 1
ATOM 1952 O O . PHE A 1 245 ? -24.189 -1.134 2.187 1.00 98.00 245 PHE A O 1
ATOM 1959 N N . GLU A 1 246 ? -25.798 -0.759 3.714 1.00 96.38 246 GLU A N 1
ATOM 1960 C CA . GLU A 1 246 ? -26.883 -0.542 2.746 1.00 96.38 246 GLU A CA 1
ATOM 1961 C C . GLU A 1 246 ? -26.983 0.917 2.289 1.00 96.38 246 GLU A C 1
ATOM 1963 O O . GLU A 1 246 ? -27.470 1.200 1.197 1.00 96.38 246 GLU A O 1
ATOM 1968 N N . GLY A 1 247 ? -26.513 1.855 3.112 1.00 95.25 247 GLY A N 1
ATOM 1969 C CA . GLY A 1 247 ? -26.558 3.275 2.800 1.00 95.25 247 GLY A CA 1
ATOM 1970 C C . GLY A 1 247 ? -26.443 4.167 4.028 1.00 95.25 247 GLY A C 1
ATOM 1971 O O . GLY A 1 247 ? -26.317 3.704 5.167 1.00 95.25 247 GLY A O 1
ATOM 1972 N N . SER A 1 248 ? -26.492 5.472 3.780 1.00 97.19 248 SER A N 1
ATOM 1973 C CA . SER A 1 248 ? -26.485 6.518 4.799 1.00 97.19 248 SER A CA 1
ATOM 1974 C C . SER A 1 248 ? -27.438 7.653 4.437 1.00 97.19 248 SER A C 1
ATOM 1976 O O . SER A 1 248 ? -27.833 7.817 3.282 1.00 97.19 248 SER A O 1
ATOM 1978 N N . ILE A 1 249 ? -27.788 8.459 5.437 1.00 97.06 249 ILE A N 1
ATOM 1979 C CA . ILE A 1 249 ? -28.543 9.702 5.269 1.00 97.06 249 ILE A CA 1
ATOM 1980 C C . ILE A 1 249 ? -27.613 10.870 5.575 1.00 97.06 249 ILE A C 1
ATOM 1982 O O . ILE A 1 249 ? -26.981 10.900 6.627 1.00 97.06 249 ILE A O 1
ATOM 1986 N N . ILE A 1 250 ? -27.566 11.868 4.693 1.00 97.69 250 ILE A N 1
ATOM 1987 C CA . ILE A 1 250 ? -26.891 13.140 4.975 1.00 97.69 250 ILE A CA 1
ATOM 1988 C C . ILE A 1 250 ? -27.933 14.125 5.520 1.00 97.69 250 ILE A C 1
ATOM 1990 O O . ILE A 1 250 ? -28.606 14.839 4.776 1.00 97.69 250 ILE A O 1
ATOM 1994 N N . SER A 1 251 ? -28.081 14.165 6.843 1.00 96.00 251 SER A N 1
ATOM 1995 C CA . SER A 1 251 ? -29.035 15.014 7.564 1.00 96.00 251 SER A CA 1
ATOM 1996 C C . SER A 1 251 ? -28.446 16.390 7.905 1.00 96.00 251 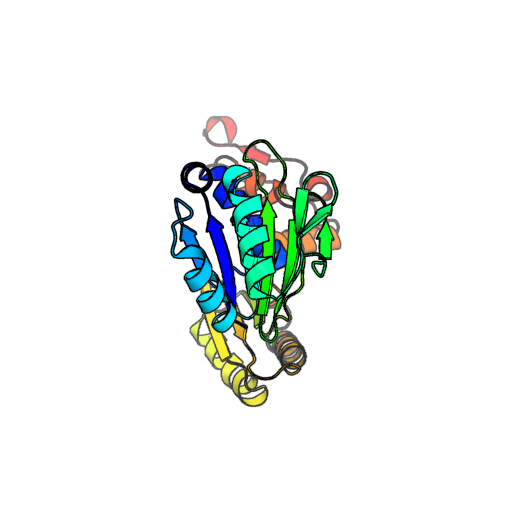SER A C 1
ATOM 1998 O O . SER A 1 251 ? -28.427 16.815 9.065 1.00 96.00 251 SER A O 1
ATOM 2000 N N . TYR A 1 252 ? -27.926 17.100 6.897 1.00 95.44 252 TYR A N 1
ATOM 2001 C CA . TYR A 1 252 ? -27.180 18.350 7.108 1.00 95.44 252 TYR A CA 1
ATOM 2002 C C . TYR A 1 252 ? -28.059 19.480 7.668 1.00 95.44 252 TYR A C 1
ATOM 2004 O O . TYR A 1 252 ? -27.686 20.151 8.628 1.00 95.44 252 TYR A O 1
ATOM 2012 N N . SER A 1 253 ? -29.269 19.652 7.126 1.00 96.12 253 SER A N 1
ATOM 2013 C CA . SER A 1 253 ? -30.217 20.682 7.580 1.00 96.12 253 SER A CA 1
ATOM 2014 C C . SER A 1 253 ? -31.127 20.185 8.708 1.00 96.12 253 SER A C 1
ATOM 2016 O O . SER A 1 253 ? -31.458 19.001 8.747 1.00 96.12 253 SER A O 1
ATOM 2018 N N . ASN A 1 254 ? -31.581 21.085 9.592 1.00 94.50 254 ASN A N 1
ATOM 2019 C CA . ASN A 1 254 ? -32.508 20.735 10.683 1.00 94.50 254 ASN A CA 1
ATOM 2020 C C . ASN A 1 254 ? -33.806 20.104 10.161 1.00 94.50 254 ASN A C 1
ATOM 2022 O O . ASN A 1 254 ? -34.292 19.156 10.757 1.00 94.50 254 ASN A O 1
ATOM 2026 N N . ARG A 1 255 ? -34.306 20.547 8.999 1.00 96.50 255 ARG A N 1
ATOM 2027 C CA . ARG A 1 255 ? -35.487 19.956 8.348 1.00 96.50 255 ARG A CA 1
ATOM 2028 C C . ARG A 1 255 ? -35.324 18.469 8.010 1.00 96.50 255 ARG A C 1
ATOM 2030 O O . ARG A 1 255 ? -36.320 17.780 7.953 1.00 96.50 255 ARG A O 1
ATOM 2037 N N . ILE A 1 256 ? -34.105 17.990 7.741 1.00 94.38 256 ILE A N 1
ATOM 2038 C CA . ILE A 1 256 ? -33.844 16.567 7.436 1.00 94.38 256 ILE A CA 1
ATOM 2039 C C . ILE A 1 256 ? -33.609 15.761 8.730 1.00 94.38 256 ILE A C 1
ATOM 2041 O O . ILE A 1 256 ? -33.673 14.538 8.715 1.00 94.38 256 ILE A O 1
ATOM 2045 N N . LYS A 1 257 ? -33.308 16.431 9.853 1.00 92.56 257 LYS A N 1
ATOM 2046 C CA . LYS A 1 257 ? -33.092 15.785 11.160 1.00 92.56 257 LYS A CA 1
ATOM 2047 C C . LYS A 1 257 ? -34.402 15.436 11.888 1.00 92.56 257 LYS A C 1
ATOM 2049 O O . LYS A 1 257 ? -34.346 14.675 12.850 1.00 92.56 257 LYS A O 1
ATOM 2054 N N . HIS A 1 258 ? -35.525 16.020 11.467 1.00 87.75 258 HIS A N 1
ATOM 2055 C CA . HIS A 1 258 ? -36.866 15.851 12.034 1.00 87.75 258 HIS A CA 1
ATOM 2056 C C . HIS A 1 258 ? -37.780 15.177 11.015 1.00 87.75 258 HIS A C 1
ATOM 2058 O O . HIS A 1 258 ? -38.631 14.379 11.455 1.00 87.75 258 HIS A O 1
#

Sequence (258 aa):
MKHLLYLIGDELTINEKFKNYIYRTYEEKFKEINEIRIQNKTDKDLPFLLENLLNQYDFITLFTSPLHYATVAKILATLNDDNLILKDGTLVPDKAEFSKNSFVCNFSNSKINVVKINPSEKLPDLLGHIKLNFAYFCIFGMDDESVILLLQTLTKSYEISIKSTKLLDNLVLIKATCANFGKLDGFLNSVKNLFGQKVFLGKDPIHFISSKLLEKKLKISFAESCTGGLCASTLTKISGVSEIFEGSIISYSNRIKH

Radius of gyration: 22.5 Å; chains: 1; bounding box: 62×35×58 Å

Secondary structure (DSSP, 8-state):
--EEEEEE-HHHHH-HHHHHHHHHHHHHHHSS--EEEEESS--TTHHHHHHHHHHH-SEEEEEE-HHHHHHHHHHHHHHTT--EEEETTEEEETTSEEETTEEEEE-SS-EEEEEE--TTSPPPPPP------EEEEEEESS-HHHHHHHHHHHHHHTTEEEEEEEEETTEEEEEEEESSTTSHHHHHHHHHHHHGGGEEESS-HHHHHHHHHHHTT--EEEEESTTTTHHHHHHTTSTTGGGTEEEEEE--SHHHH-